Protein AF-A0A820B0N0-F1 (afdb_monomer_lite)

Secondary structure (DSSP, 8-state):
-HHHHTTSS--TT-TTS-----HHHHHHHHHHHH-SS----HHHHHHHHHHHHHHHHHHHHHHHH-GGGS-HHHHHHHT-HHHHHHHHHHHHHHHHHHHHHHHHTSTT--HHHHHHHHHHHHHHHHHHHHS-S-HHHHHHHHHHHHHHHHTT--HHHHHHHHT-TTTSGGGS-STTHHHHHHHHHHHHHHTT--HHHHHHHHHHHHHHHTT-TTTT----SS--HHHHHHH---TTTTTHHHHHHHHHHT--S-SHHHHHHHHHHGGG-

Radius of gyration: 23.69 Å; chains: 1; bounding box: 59×38×68 Å

Organism: NCBI:txid392033

Foldseek 3Di:
DVVVVVVVPDDPDDPQDDPFDFLLVLLVQLVCLLDVDDPDQLVVVLVVLVVCLVCLVVVLVVCVVDVVVDPPVVVCCSPDPVNNVVSVLCNQLSVLSNVLNVQLPDPQDALLNSLVSLVSSLVSLVVSCVDDPCNPSSVSSNVSSVVSSVVSPALLSLLLNQLPLVQAAPNRDPPCPVVNLVVQLVVCVSVPHDPLLSVLLNVVSVCLNVCHPPNVDDDDPPDDSLRSLVPHDDPVSRSSNSVSNNVSRPDRSHPCVVVVVVVVCVVVD

pLDDT: mean 75.36, std 18.89, range [22.59, 96.81]

Sequence (269 aa):
MQKMREMFISKPGNQHILELRCFAHAINLIAETLHTIVKTRWSSVAKCLTLFILLRAPLEVLVAIDKSRAPAKVINIINNRLFFHDIENLHKIMPPLAYAMTIIQSSSITLADCYLILSYLCLTTDKFVVNTETQTFNKFVGKVVDIRLKEFQNDLYLSAYYLHPKYRSAGMLTVGRSAVYRYLAEYSKKIGNNLATTKNVISALQRYEIKSGPYALHFTQDDTLTYWWSMINDNTHKNSLSNISLRIFSITPHSVMPERLFSILDWHH

InterPro domains:
  IPR012337 Ribonuclease H-like superfamily [SSF53098] (15-267)

Structure (mmCIF, N/CA/C/O backbone):
data_AF-A0A820B0N0-F1
#
_entry.id   AF-A0A820B0N0-F1
#
loop_
_atom_site.group_PDB
_atom_site.id
_atom_site.type_symbol
_atom_site.label_atom_id
_atom_site.label_alt_id
_atom_site.label_comp_id
_atom_site.label_asym_id
_atom_site.label_entity_id
_atom_site.label_seq_id
_atom_site.pdbx_PDB_ins_code
_atom_site.Cartn_x
_atom_site.Cartn_y
_atom_site.Cartn_z
_atom_site.occupancy
_atom_site.B_iso_or_equiv
_atom_site.auth_seq_id
_atom_site.auth_comp_id
_atom_site.auth_asym_id
_atom_site.auth_atom_id
_atom_site.pdbx_PDB_model_num
ATOM 1 N N . MET A 1 1 ? 29.120 -4.988 11.964 1.00 31.78 1 MET A N 1
ATOM 2 C CA . MET A 1 1 ? 28.432 -5.621 10.811 1.00 31.78 1 MET A CA 1
ATOM 3 C C . MET A 1 1 ? 27.916 -7.032 11.119 1.00 31.78 1 MET A C 1
ATOM 5 O O . MET A 1 1 ? 26.739 -7.275 10.898 1.00 31.78 1 MET A O 1
ATOM 9 N N . GLN A 1 2 ? 28.715 -7.941 11.693 1.00 22.59 2 GLN A N 1
ATOM 10 C CA . GLN A 1 2 ? 28.278 -9.318 12.012 1.00 22.59 2 GLN A CA 1
ATOM 11 C C . GLN A 1 2 ? 27.229 -9.399 13.147 1.00 22.59 2 GLN A C 1
ATOM 13 O O . GLN A 1 2 ? 26.228 -10.091 12.998 1.00 22.59 2 GLN A O 1
ATOM 18 N N . LYS A 1 3 ? 27.344 -8.550 14.181 1.00 27.19 3 LYS A N 1
ATOM 19 C CA . LYS A 1 3 ? 26.338 -8.405 15.258 1.00 27.19 3 LYS A CA 1
ATOM 20 C C . LYS A 1 3 ? 24.954 -7.900 14.808 1.00 27.19 3 LYS A C 1
ATOM 22 O O . LYS A 1 3 ? 23.977 -8.140 15.503 1.00 27.19 3 LYS A O 1
ATOM 27 N N . MET A 1 4 ? 24.846 -7.227 13.653 1.00 27.75 4 MET A N 1
ATOM 28 C CA . MET A 1 4 ? 23.537 -6.831 13.103 1.00 27.75 4 MET A CA 1
ATOM 29 C C . MET A 1 4 ? 22.863 -7.978 12.345 1.00 27.75 4 MET A C 1
ATOM 31 O O . MET A 1 4 ? 21.648 -8.104 12.426 1.00 27.75 4 MET A O 1
ATOM 35 N N . ARG A 1 5 ? 23.621 -8.861 11.674 1.00 27.52 5 ARG A N 1
ATOM 36 C CA . ARG A 1 5 ? 23.055 -10.070 11.042 1.00 27.52 5 ARG A CA 1
ATOM 37 C C . ARG A 1 5 ? 22.485 -11.050 12.067 1.00 27.52 5 ARG A C 1
ATOM 39 O O . ARG A 1 5 ? 21.485 -11.695 11.783 1.00 27.52 5 ARG A O 1
ATOM 46 N N . GLU A 1 6 ? 23.061 -11.108 13.263 1.00 28.94 6 GLU A N 1
ATOM 47 C CA . GLU A 1 6 ? 22.576 -11.972 14.348 1.00 28.94 6 GLU A CA 1
ATOM 48 C C . GLU A 1 6 ? 21.240 -11.513 14.960 1.00 28.94 6 GLU A C 1
ATOM 50 O O . GLU A 1 6 ? 20.550 -12.331 15.560 1.00 28.94 6 GLU A O 1
ATOM 55 N N . MET A 1 7 ? 20.814 -10.256 14.758 1.00 31.84 7 MET A N 1
ATOM 56 C CA . MET A 1 7 ? 19.460 -9.813 15.138 1.00 31.84 7 MET A CA 1
ATOM 57 C C . MET A 1 7 ? 18.379 -10.219 14.123 1.00 31.84 7 MET A C 1
ATOM 59 O O . MET A 1 7 ? 17.202 -10.224 14.470 1.00 31.84 7 MET A O 1
ATOM 63 N N . PHE A 1 8 ? 18.762 -10.560 12.886 1.00 31.77 8 PHE A N 1
ATOM 64 C CA . PHE A 1 8 ? 17.840 -10.951 11.808 1.00 31.77 8 PHE A CA 1
ATOM 65 C C . PHE A 1 8 ? 17.739 -12.470 11.606 1.00 31.77 8 PHE A C 1
ATOM 67 O O . PHE A 1 8 ? 16.967 -12.925 10.765 1.00 31.77 8 PHE A O 1
ATOM 74 N N . ILE A 1 9 ? 18.490 -13.264 12.375 1.00 29.06 9 ILE A N 1
ATOM 75 C CA . ILE A 1 9 ? 18.306 -14.714 12.442 1.00 29.06 9 ILE A CA 1
ATOM 76 C C . ILE A 1 9 ? 17.339 -14.988 13.591 1.00 29.06 9 ILE A C 1
ATOM 78 O O . ILE A 1 9 ? 17.654 -14.751 14.757 1.00 29.06 9 ILE A O 1
ATOM 82 N N . SER A 1 10 ? 16.145 -15.462 13.239 1.00 34.03 10 SER A N 1
ATOM 83 C CA . SER A 1 10 ? 15.068 -15.824 14.157 1.00 34.03 10 SER A CA 1
ATOM 84 C C . SER A 1 10 ? 15.576 -16.734 15.282 1.00 34.03 10 SER A C 1
ATOM 86 O O . SER A 1 10 ? 15.785 -17.933 15.081 1.00 34.03 10 SER A O 1
ATOM 88 N N . LYS A 1 11 ? 15.746 -16.188 16.491 1.00 27.19 11 LYS A N 1
ATOM 89 C CA . LYS A 1 11 ? 15.744 -17.014 17.700 1.00 27.19 11 LYS A CA 1
ATOM 90 C C . LYS A 1 11 ? 14.294 -17.420 17.983 1.00 27.19 11 LYS A C 1
ATOM 92 O O . LYS A 1 11 ? 13.447 -16.533 18.110 1.00 27.19 11 LYS A O 1
ATOM 97 N N . PRO A 1 12 ? 13.982 -18.719 18.117 1.00 33.88 12 PRO A N 1
ATOM 98 C CA . PRO A 1 12 ? 12.657 -19.149 18.529 1.00 33.88 12 PRO A CA 1
ATOM 99 C C . PRO A 1 12 ? 12.519 -18.822 20.020 1.00 33.88 12 PRO A C 1
ATOM 101 O O . PRO A 1 12 ? 13.126 -19.480 20.859 1.00 33.88 12 PRO A O 1
ATOM 104 N N . GLY A 1 13 ? 11.800 -17.750 20.365 1.00 29.81 13 GLY A N 1
ATOM 105 C CA . GLY A 1 13 ? 11.624 -17.405 21.780 1.00 29.81 13 GLY A CA 1
ATOM 106 C C . GLY A 1 13 ? 10.804 -16.165 22.131 1.00 29.81 13 GLY A C 1
ATOM 107 O O . GLY A 1 13 ? 10.261 -16.130 23.225 1.00 29.81 13 GLY A O 1
ATOM 108 N N . ASN A 1 14 ? 10.632 -15.177 21.246 1.00 29.03 14 ASN A N 1
ATOM 109 C CA . ASN A 1 14 ? 9.864 -13.967 21.583 1.00 29.03 14 ASN A CA 1
ATOM 110 C C . ASN A 1 14 ? 8.604 -13.825 20.719 1.00 29.03 14 ASN A C 1
ATOM 112 O O . ASN A 1 14 ? 8.598 -13.127 19.710 1.00 29.03 14 ASN A O 1
ATOM 116 N N . GLN A 1 15 ? 7.502 -14.435 21.166 1.00 32.16 15 GLN A N 1
ATOM 117 C CA . GLN A 1 15 ? 6.178 -14.399 20.515 1.00 32.16 15 GLN A CA 1
ATOM 118 C C . GLN A 1 15 ? 5.516 -12.998 20.472 1.00 32.16 15 GLN A C 1
ATOM 120 O O . GLN A 1 15 ? 4.416 -12.836 19.941 1.00 32.16 15 GLN A O 1
ATOM 125 N N . HIS A 1 16 ? 6.172 -11.958 20.999 1.00 35.53 16 HIS A N 1
ATOM 126 C CA . HIS A 1 16 ? 5.610 -10.607 21.100 1.00 35.53 16 HIS A CA 1
ATOM 127 C C . HIS A 1 16 ? 6.139 -9.602 20.068 1.00 35.53 16 HIS A C 1
ATOM 129 O O . HIS A 1 16 ? 5.524 -8.550 19.894 1.00 35.53 16 HIS A O 1
ATOM 135 N N . ILE A 1 17 ? 7.190 -9.921 19.310 1.00 38.75 17 ILE A N 1
ATOM 136 C CA . ILE A 1 17 ? 7.743 -9.007 18.299 1.00 38.75 17 ILE A CA 1
ATOM 137 C C . ILE A 1 17 ? 6.992 -9.226 16.979 1.00 38.75 17 ILE A C 1
ATOM 139 O O . ILE A 1 17 ? 6.865 -10.350 16.506 1.00 38.75 17 ILE A O 1
ATOM 143 N N . LEU A 1 18 ? 6.407 -8.168 16.409 1.00 47.72 18 LEU A N 1
ATOM 144 C CA . LEU A 1 18 ? 5.973 -8.211 15.011 1.00 47.72 18 LEU A CA 1
ATOM 145 C C . LEU A 1 18 ? 7.243 -8.264 14.159 1.00 47.72 18 LEU A C 1
ATOM 147 O O . LEU A 1 18 ? 8.039 -7.329 14.217 1.00 47.72 18 LEU A O 1
ATOM 151 N N . GLU A 1 19 ? 7.449 -9.339 13.400 1.00 53.78 19 GLU A N 1
ATOM 152 C CA . GLU A 1 19 ? 8.534 -9.398 12.416 1.00 53.78 19 GLU A CA 1
ATOM 153 C C . GLU A 1 19 ? 8.238 -8.412 11.279 1.00 53.78 19 GLU A C 1
ATOM 155 O O . GLU A 1 19 ? 7.609 -8.737 10.274 1.00 53.78 19 GLU A O 1
ATOM 160 N N . LEU A 1 20 ? 8.651 -7.160 11.465 1.00 56.12 20 LEU A N 1
ATOM 161 C CA . LEU A 1 20 ? 8.526 -6.115 10.460 1.00 56.12 20 LEU A CA 1
ATOM 162 C C . LEU A 1 20 ? 9.766 -6.147 9.569 1.00 56.12 20 LEU A C 1
ATOM 164 O O . LEU A 1 20 ? 10.842 -5.687 9.951 1.00 56.12 20 LEU A O 1
ATOM 168 N N . ARG A 1 21 ? 9.618 -6.696 8.362 1.00 63.56 21 ARG A N 1
ATOM 169 C CA . ARG A 1 21 ? 10.617 -6.529 7.301 1.00 63.56 21 ARG A CA 1
ATOM 170 C C . ARG A 1 21 ? 10.513 -5.109 6.736 1.00 63.56 21 ARG A C 1
ATOM 172 O O . ARG A 1 21 ? 9.414 -4.588 6.566 1.00 63.56 21 ARG A O 1
ATOM 179 N N . CYS A 1 22 ? 11.654 -4.487 6.437 1.00 69.69 22 CYS A N 1
ATOM 180 C CA . CYS A 1 22 ? 11.704 -3.148 5.844 1.00 69.69 22 CYS A CA 1
ATOM 181 C C . CYS A 1 22 ? 11.180 -3.187 4.399 1.00 69.69 22 CYS A C 1
ATOM 183 O O . CYS A 1 22 ? 11.720 -3.908 3.558 1.00 69.69 22 CYS A O 1
ATOM 185 N N . PHE A 1 23 ? 10.154 -2.391 4.093 1.00 66.94 23 PHE A N 1
ATOM 186 C CA . PHE A 1 23 ? 9.542 -2.365 2.762 1.00 66.94 23 PHE A CA 1
ATOM 187 C C . PHE A 1 23 ? 10.512 -1.850 1.686 1.00 66.94 23 PHE A C 1
ATOM 189 O O . PHE A 1 23 ? 10.599 -2.409 0.594 1.00 66.94 23 PHE A O 1
ATOM 196 N N . ALA A 1 24 ? 11.330 -0.848 2.030 1.00 66.38 24 ALA A N 1
ATOM 197 C CA . ALA A 1 24 ? 12.391 -0.347 1.155 1.00 66.38 24 ALA A CA 1
ATOM 198 C C . ALA A 1 24 ? 13.426 -1.434 0.824 1.00 66.38 24 ALA A C 1
ATOM 200 O O . ALA A 1 24 ? 13.878 -1.540 -0.315 1.00 66.38 24 ALA A O 1
ATOM 201 N N . HIS A 1 25 ? 13.772 -2.272 1.806 1.00 69.62 25 HIS A N 1
ATOM 202 C CA . HIS A 1 25 ? 14.690 -3.388 1.599 1.00 69.62 25 HIS A CA 1
ATOM 203 C C . HIS A 1 25 ? 14.110 -4.425 0.633 1.00 69.62 25 HIS A C 1
ATOM 205 O O . HIS A 1 25 ? 14.830 -4.927 -0.220 1.00 69.62 25 HIS A O 1
ATOM 211 N N . ALA A 1 26 ? 12.813 -4.710 0.703 1.00 65.06 26 ALA A N 1
ATOM 212 C CA . ALA A 1 26 ? 12.190 -5.670 -0.200 1.00 65.06 26 ALA A CA 1
ATOM 213 C C . ALA A 1 26 ? 12.117 -5.200 -1.641 1.00 65.06 26 ALA A C 1
ATOM 215 O O . ALA A 1 26 ? 12.413 -5.983 -2.541 1.00 65.06 26 ALA A O 1
ATOM 216 N N . ILE A 1 27 ? 11.798 -3.923 -1.869 1.00 66.38 27 ILE A N 1
ATOM 217 C CA . ILE A 1 27 ? 11.897 -3.380 -3.221 1.00 66.38 27 ILE A CA 1
ATOM 218 C C . ILE A 1 27 ? 13.355 -3.414 -3.676 1.00 66.38 27 ILE A C 1
ATOM 220 O O . ILE A 1 27 ? 13.619 -3.879 -4.774 1.00 66.38 27 ILE A O 1
ATOM 224 N N . ASN A 1 28 ? 14.326 -3.068 -2.828 1.00 67.19 28 ASN A N 1
ATOM 225 C CA . ASN A 1 28 ? 15.741 -3.226 -3.180 1.00 67.19 28 ASN A CA 1
ATOM 226 C C . ASN A 1 28 ? 16.129 -4.679 -3.506 1.00 67.19 28 ASN A C 1
ATOM 228 O O . ASN A 1 28 ? 16.879 -4.891 -4.447 1.00 67.19 28 ASN A O 1
ATOM 232 N N . LEU A 1 29 ? 15.585 -5.684 -2.817 1.00 67.06 29 LEU A N 1
ATOM 233 C CA . LEU A 1 29 ? 15.819 -7.095 -3.145 1.00 67.06 29 LEU A CA 1
ATOM 234 C C . LEU A 1 29 ? 15.196 -7.494 -4.486 1.00 67.06 29 LEU A C 1
ATOM 236 O O . LEU A 1 29 ? 15.810 -8.261 -5.228 1.00 67.06 29 LEU A O 1
ATOM 240 N N . ILE A 1 30 ? 14.005 -6.981 -4.819 1.00 66.25 30 ILE A N 1
ATOM 241 C CA . ILE A 1 30 ? 13.445 -7.110 -6.175 1.00 66.25 30 ILE A CA 1
ATOM 242 C C . ILE A 1 30 ? 14.445 -6.505 -7.175 1.00 66.25 30 ILE A C 1
ATOM 244 O O . ILE A 1 30 ? 14.737 -7.136 -8.183 1.00 66.25 30 ILE A O 1
ATOM 248 N N . ALA A 1 31 ? 15.051 -5.356 -6.856 1.00 62.19 31 ALA A N 1
ATOM 249 C CA . ALA A 1 31 ? 16.073 -4.698 -7.683 1.00 62.19 31 ALA A CA 1
ATOM 250 C C . ALA A 1 31 ? 17.299 -5.562 -7.903 1.00 62.19 31 ALA A C 1
ATOM 252 O O . ALA A 1 31 ? 17.678 -5.797 -9.038 1.00 62.19 31 ALA A O 1
ATOM 253 N N . GLU A 1 32 ? 17.923 -6.009 -6.816 1.00 62.00 32 GLU A N 1
ATOM 254 C CA . GLU A 1 32 ? 19.170 -6.769 -6.845 1.00 62.00 32 GLU A CA 1
ATOM 255 C C . GLU A 1 32 ? 18.973 -8.093 -7.583 1.00 62.00 32 GLU A C 1
ATOM 257 O O . GLU A 1 32 ? 19.861 -8.560 -8.290 1.00 62.00 32 GLU A O 1
ATOM 262 N N . THR A 1 33 ? 17.778 -8.677 -7.474 1.00 61.78 33 THR A N 1
ATOM 263 C CA . THR A 1 33 ? 17.427 -9.898 -8.207 1.00 61.78 33 THR A CA 1
ATOM 264 C C . THR A 1 33 ? 17.175 -9.620 -9.695 1.00 61.78 33 THR A C 1
ATOM 266 O O . THR A 1 33 ? 17.456 -10.477 -10.530 1.00 61.78 33 THR A O 1
ATOM 269 N N . LEU A 1 34 ? 16.672 -8.431 -10.047 1.00 59.88 34 LEU A N 1
ATOM 270 C CA . LEU A 1 34 ? 16.471 -7.992 -11.434 1.00 59.88 34 LEU A CA 1
ATOM 271 C C . LEU A 1 34 ? 17.734 -7.380 -12.070 1.00 59.88 34 LEU A C 1
ATOM 273 O O . LEU A 1 34 ? 17.809 -7.285 -13.293 1.00 59.88 34 LEU A O 1
ATOM 277 N N . HIS A 1 35 ? 18.721 -6.974 -11.269 1.00 54.28 35 HIS A N 1
ATOM 278 C CA . HIS A 1 35 ? 19.898 -6.228 -11.699 1.00 54.28 35 HIS A CA 1
ATOM 279 C C . HIS A 1 35 ? 21.140 -6.704 -10.927 1.00 54.28 35 HIS A C 1
ATOM 281 O O . HIS A 1 35 ? 21.361 -6.340 -9.775 1.00 54.28 35 HIS A O 1
ATOM 287 N N . THR A 1 36 ? 22.011 -7.481 -11.574 1.00 45.72 36 THR A N 1
ATOM 288 C CA . THR A 1 36 ? 23.264 -7.981 -10.976 1.00 45.72 36 THR A CA 1
ATOM 289 C C . THR A 1 36 ? 24.399 -6.953 -10.912 1.00 45.72 36 THR A C 1
ATOM 291 O O . THR A 1 36 ? 25.508 -7.302 -10.516 1.00 45.72 36 THR A O 1
ATOM 294 N N . ILE A 1 37 ? 24.189 -5.683 -11.276 1.00 35.06 37 ILE A N 1
ATOM 295 C CA . ILE A 1 37 ? 25.269 -4.683 -11.294 1.00 35.06 37 ILE A CA 1
ATOM 296 C C . ILE A 1 37 ? 24.746 -3.315 -10.824 1.00 35.06 37 ILE A C 1
ATOM 298 O O . ILE A 1 37 ? 23.796 -2.785 -11.382 1.00 35.06 37 ILE A O 1
ATOM 302 N N . VAL A 1 38 ? 25.440 -2.721 -9.851 1.00 37.75 38 VAL A N 1
ATOM 303 C CA . VAL A 1 38 ? 25.340 -1.345 -9.320 1.00 37.75 38 VAL A CA 1
ATOM 304 C C . VAL A 1 38 ? 24.388 -1.107 -8.128 1.00 37.75 38 VAL A C 1
ATOM 306 O O . VAL A 1 38 ? 23.171 -1.201 -8.218 1.00 37.75 38 VAL A O 1
ATOM 309 N N . LYS A 1 39 ? 24.987 -0.642 -7.017 1.00 41.84 39 LYS A N 1
ATOM 310 C CA . LYS A 1 39 ? 24.360 -0.013 -5.832 1.00 41.84 39 LYS A CA 1
ATOM 311 C C . LYS A 1 39 ? 23.655 1.333 -6.145 1.00 41.84 39 LYS A C 1
ATOM 313 O O . LYS A 1 39 ? 23.670 2.244 -5.318 1.00 41.84 39 LYS A O 1
ATOM 318 N N . THR A 1 40 ? 23.122 1.550 -7.347 1.00 49.56 40 THR A N 1
ATOM 319 C CA . THR A 1 40 ? 22.509 2.833 -7.736 1.00 49.56 40 THR A CA 1
ATOM 320 C C . THR A 1 40 ? 21.002 2.830 -7.526 1.00 49.56 40 THR A C 1
ATOM 322 O O . THR A 1 40 ? 20.317 1.822 -7.666 1.00 49.56 40 THR A O 1
ATOM 325 N N . ARG A 1 41 ? 20.465 4.008 -7.188 1.00 58.44 41 ARG A N 1
ATOM 326 C CA . ARG A 1 41 ? 19.025 4.229 -7.018 1.00 58.44 41 ARG A CA 1
ATOM 327 C C . ARG A 1 41 ? 18.296 3.925 -8.336 1.00 58.44 41 ARG A C 1
ATOM 329 O O . ARG A 1 41 ? 18.737 4.355 -9.398 1.00 58.44 41 ARG A O 1
ATOM 336 N N . TRP A 1 42 ? 17.152 3.250 -8.252 1.00 62.12 42 TRP A N 1
ATOM 337 C CA . TRP A 1 42 ? 16.298 2.839 -9.377 1.00 62.12 42 TRP A CA 1
ATOM 338 C C . TRP A 1 42 ? 15.990 3.936 -10.400 1.00 62.12 42 TRP A C 1
ATOM 340 O O . TRP A 1 42 ? 15.903 3.663 -11.594 1.00 62.12 42 TRP A O 1
ATOM 350 N N . SER A 1 43 ? 15.867 5.188 -9.951 1.00 63.41 43 SER A N 1
ATOM 351 C CA . SER A 1 43 ? 15.654 6.338 -10.833 1.00 63.41 43 SER A CA 1
ATOM 352 C C . SER A 1 43 ? 16.813 6.554 -11.810 1.00 63.41 43 SER A C 1
ATOM 354 O O . SER A 1 43 ? 16.581 6.982 -12.936 1.00 63.41 43 SER A O 1
ATOM 356 N N . SER A 1 44 ? 18.045 6.221 -11.425 1.00 67.19 44 SER A N 1
ATOM 357 C CA . SER A 1 44 ? 19.211 6.270 -12.309 1.00 67.19 44 SER A CA 1
ATOM 358 C C . SER A 1 44 ? 19.206 5.129 -13.322 1.00 67.19 44 SER A C 1
ATOM 360 O O . SER A 1 44 ? 19.535 5.368 -14.477 1.00 67.19 44 SER A O 1
ATOM 362 N N . VAL A 1 45 ? 18.798 3.917 -12.927 1.00 69.19 45 VAL A N 1
ATOM 363 C CA . VAL A 1 45 ? 18.680 2.773 -13.852 1.00 69.19 45 VAL A CA 1
ATOM 364 C C . VAL A 1 45 ? 17.574 3.030 -14.874 1.00 69.19 45 VAL A C 1
ATOM 366 O O . VAL A 1 45 ? 17.810 2.885 -16.067 1.00 69.19 45 VAL A O 1
ATOM 369 N N . ALA A 1 46 ? 16.404 3.504 -14.434 1.00 72.62 46 ALA A N 1
ATOM 370 C CA . ALA A 1 46 ? 15.317 3.890 -15.332 1.00 72.62 46 ALA A CA 1
ATOM 371 C C . ALA A 1 46 ? 15.778 4.954 -16.344 1.00 72.62 46 ALA A C 1
ATOM 373 O O . ALA A 1 46 ? 15.617 4.763 -17.545 1.00 72.62 46 ALA A O 1
ATOM 374 N N . LYS A 1 47 ? 16.450 6.018 -15.874 1.00 74.12 47 LYS A N 1
ATOM 375 C CA . LYS A 1 47 ? 17.046 7.046 -16.747 1.00 74.12 47 LYS A CA 1
ATOM 376 C C . LYS A 1 47 ? 18.090 6.470 -17.705 1.00 74.12 47 LYS A C 1
ATOM 378 O O . LYS A 1 47 ? 18.130 6.862 -18.864 1.00 74.12 47 LYS A O 1
ATOM 383 N N . CYS A 1 48 ? 18.928 5.548 -17.238 1.00 77.25 48 CYS A N 1
ATOM 384 C CA . CYS A 1 48 ? 19.954 4.904 -18.052 1.00 77.25 48 CYS A CA 1
ATOM 385 C C . CYS A 1 48 ? 19.335 4.070 -19.182 1.00 77.25 48 CYS A C 1
ATOM 387 O O . CYS A 1 48 ? 19.750 4.203 -20.329 1.00 77.25 48 CYS A O 1
ATOM 389 N N . LEU A 1 49 ? 18.290 3.290 -18.893 1.00 80.50 49 LEU A N 1
ATOM 390 C CA . LEU A 1 49 ? 17.544 2.536 -19.905 1.00 80.50 49 LEU A CA 1
ATOM 391 C C . LEU A 1 49 ? 16.888 3.462 -20.934 1.00 80.50 49 LEU A C 1
ATOM 393 O O . LEU A 1 49 ? 16.979 3.200 -22.131 1.00 80.50 49 LEU A O 1
ATOM 397 N N . THR A 1 50 ? 16.293 4.575 -20.491 1.00 82.69 50 THR A N 1
ATOM 398 C CA . THR A 1 50 ? 15.758 5.597 -21.404 1.00 82.69 50 THR A CA 1
ATOM 399 C C . THR A 1 50 ? 16.851 6.138 -22.327 1.00 82.69 50 THR A C 1
ATOM 401 O O . THR A 1 50 ? 16.638 6.236 -23.533 1.00 82.69 50 THR A O 1
ATOM 404 N N . LEU A 1 51 ? 18.041 6.439 -21.795 1.00 82.62 51 LEU A N 1
ATOM 405 C CA . LEU A 1 51 ? 19.177 6.893 -22.602 1.00 82.62 51 LEU A CA 1
ATOM 406 C C . LEU A 1 51 ? 19.628 5.835 -23.614 1.00 82.62 51 LEU A C 1
ATOM 408 O O . LEU A 1 51 ? 19.872 6.187 -24.761 1.00 82.62 51 LEU A O 1
ATOM 412 N N . PHE A 1 52 ? 19.703 4.556 -23.238 1.00 82.44 52 PHE A N 1
ATOM 413 C CA . PHE A 1 52 ? 20.059 3.483 -24.175 1.00 82.44 52 PHE A CA 1
ATOM 414 C C . PHE A 1 52 ? 19.075 3.371 -25.343 1.00 82.44 52 PHE A C 1
ATOM 416 O O . PHE A 1 52 ? 19.505 3.188 -26.480 1.00 82.44 52 PHE A O 1
ATOM 423 N N . ILE A 1 53 ? 17.775 3.526 -25.083 1.00 84.44 53 ILE A N 1
ATOM 424 C CA . ILE A 1 53 ? 16.749 3.523 -26.133 1.00 84.44 53 ILE A CA 1
ATOM 425 C C . ILE A 1 53 ? 16.912 4.738 -27.052 1.00 84.44 53 ILE A C 1
ATOM 427 O O . ILE A 1 53 ? 16.925 4.584 -28.271 1.00 84.44 53 ILE A O 1
ATOM 431 N N . LEU A 1 54 ? 17.092 5.936 -26.485 1.00 86.62 54 LEU A N 1
ATOM 432 C CA . LEU A 1 54 ? 17.266 7.173 -27.256 1.00 86.62 54 LEU A CA 1
ATOM 433 C C . LEU A 1 54 ? 18.554 7.173 -28.093 1.00 86.62 54 LEU A C 1
ATOM 435 O O . LEU A 1 54 ? 18.569 7.682 -29.212 1.00 86.62 54 LEU A O 1
ATOM 439 N N . LEU A 1 55 ? 19.636 6.604 -27.559 1.00 86.88 55 LEU A N 1
ATOM 440 C CA . LEU A 1 55 ? 20.952 6.590 -28.198 1.00 86.88 55 LEU A CA 1
ATOM 441 C C . LEU A 1 55 ? 21.145 5.435 -29.182 1.00 86.88 55 LEU A C 1
ATOM 443 O O . LEU A 1 55 ? 22.144 5.437 -29.895 1.00 86.88 55 LEU A O 1
ATOM 447 N N . ARG A 1 56 ? 20.212 4.481 -29.274 1.00 86.44 56 ARG A N 1
ATOM 448 C CA . ARG A 1 56 ? 20.334 3.308 -30.151 1.00 86.44 56 ARG A CA 1
ATOM 449 C C . ARG A 1 56 ? 20.641 3.684 -31.603 1.00 86.44 56 ARG A C 1
ATOM 451 O O . ARG A 1 56 ? 21.687 3.306 -32.118 1.00 86.44 56 ARG A O 1
ATOM 458 N N . ALA A 1 57 ? 19.764 4.460 -32.240 1.00 86.69 57 ALA A N 1
ATOM 459 C CA . ALA A 1 57 ? 19.938 4.846 -33.641 1.00 86.69 57 ALA A CA 1
ATOM 460 C C . ALA A 1 57 ? 21.217 5.687 -33.875 1.00 86.69 57 ALA A C 1
ATOM 462 O O . ALA A 1 57 ? 21.976 5.363 -34.790 1.00 86.69 57 ALA A O 1
ATOM 463 N N . PRO A 1 58 ? 21.539 6.698 -33.039 1.00 87.62 58 PRO A N 1
ATOM 464 C CA . PRO A 1 58 ? 22.826 7.392 -33.120 1.00 87.62 58 PRO A CA 1
ATOM 465 C C . PRO A 1 58 ? 24.054 6.473 -33.008 1.00 87.62 58 PRO A C 1
ATOM 467 O O . PRO A 1 58 ? 25.025 6.655 -33.742 1.00 87.62 58 PRO A O 1
ATOM 470 N N . LEU A 1 59 ? 24.027 5.483 -32.109 1.00 86.06 59 LEU A N 1
ATOM 471 C CA . LEU A 1 59 ? 25.125 4.532 -31.913 1.00 86.06 59 LEU A CA 1
ATOM 472 C C . LEU A 1 59 ? 25.287 3.586 -33.108 1.00 86.06 59 LEU A C 1
ATOM 474 O O . LEU A 1 59 ? 26.415 3.346 -33.537 1.00 86.06 59 LEU A O 1
ATOM 478 N N . GLU A 1 60 ? 24.181 3.088 -33.667 1.00 87.00 60 GLU A N 1
ATOM 479 C CA . GLU A 1 60 ? 24.183 2.256 -34.878 1.00 87.00 60 GLU A CA 1
ATOM 480 C C . GLU A 1 60 ? 24.806 3.016 -36.065 1.00 87.00 60 GLU A C 1
ATOM 482 O O . GLU A 1 60 ? 25.682 2.484 -36.750 1.00 87.00 60 GLU A O 1
ATOM 487 N N . VAL A 1 61 ? 24.443 4.292 -36.254 1.00 88.69 61 VAL A N 1
ATOM 488 C CA . VAL A 1 61 ? 25.022 5.161 -37.296 1.00 88.69 61 VAL A CA 1
ATOM 489 C C . VAL A 1 61 ? 26.517 5.398 -37.068 1.00 88.69 61 VAL A C 1
ATOM 491 O O . VAL A 1 61 ? 27.311 5.257 -37.997 1.00 88.69 61 VAL A O 1
ATOM 494 N N . LEU A 1 62 ? 26.930 5.722 -35.840 1.00 85.06 62 LEU A N 1
ATOM 495 C CA . LEU A 1 62 ? 28.339 5.973 -35.514 1.00 85.06 62 LEU A CA 1
ATOM 496 C C . LEU A 1 62 ? 29.228 4.752 -35.779 1.00 85.06 62 LEU A C 1
ATOM 498 O O . LEU A 1 62 ? 30.309 4.894 -36.349 1.00 85.06 62 LEU A O 1
ATOM 502 N N . VAL A 1 63 ? 28.765 3.559 -35.402 1.00 85.31 63 VAL A N 1
ATOM 503 C CA . VAL A 1 63 ? 29.481 2.296 -35.639 1.00 85.31 63 VAL A CA 1
ATOM 504 C C . VAL A 1 63 ? 29.517 1.933 -37.124 1.00 85.31 63 VAL A C 1
ATOM 506 O O . VAL A 1 63 ? 30.502 1.354 -37.583 1.00 85.31 63 VAL A O 1
ATOM 509 N N . ALA A 1 64 ? 28.466 2.261 -37.880 1.00 84.81 64 ALA A N 1
ATOM 510 C CA . ALA A 1 64 ? 28.433 2.043 -39.322 1.00 84.81 64 ALA A CA 1
ATOM 511 C C . ALA A 1 64 ? 29.438 2.936 -40.068 1.00 84.81 64 ALA A C 1
ATOM 513 O O . ALA A 1 64 ? 30.062 2.472 -41.021 1.00 84.81 64 ALA A O 1
ATOM 514 N N . ILE A 1 65 ? 29.616 4.184 -39.618 1.00 86.88 65 ILE A N 1
ATOM 515 C CA . ILE A 1 65 ? 30.558 5.146 -40.208 1.00 86.88 65 ILE A CA 1
ATOM 516 C C . ILE A 1 65 ? 32.007 4.780 -39.875 1.00 86.88 65 ILE A C 1
ATOM 518 O O . ILE A 1 65 ? 32.863 4.819 -40.755 1.00 86.88 65 ILE A O 1
ATOM 522 N N . ASP A 1 66 ? 32.300 4.442 -38.616 1.00 83.56 66 ASP A N 1
ATOM 523 C CA . ASP A 1 66 ? 33.675 4.214 -38.175 1.00 83.56 66 ASP A CA 1
ATOM 524 C C . ASP A 1 66 ? 33.758 3.208 -37.019 1.00 83.56 66 ASP A C 1
ATOM 526 O O . ASP A 1 66 ? 33.624 3.536 -35.835 1.00 83.56 66 ASP A O 1
ATOM 530 N N . LYS A 1 67 ? 34.056 1.955 -37.377 1.00 76.81 67 LYS A N 1
ATOM 531 C CA . LYS A 1 67 ? 34.244 0.854 -36.423 1.00 76.81 67 LYS A CA 1
ATOM 532 C C . LYS A 1 67 ? 35.493 1.009 -35.547 1.00 76.81 67 LYS A C 1
ATOM 534 O O . LYS A 1 67 ? 35.613 0.280 -34.570 1.00 76.81 67 LYS A O 1
ATOM 539 N N . SER A 1 68 ? 36.422 1.920 -35.850 1.00 81.06 68 SER A N 1
ATOM 540 C CA . SER A 1 68 ? 37.625 2.121 -35.025 1.00 81.06 68 SER A CA 1
ATOM 541 C C . SER A 1 68 ? 37.351 2.915 -33.740 1.00 81.06 68 SER A C 1
ATOM 543 O O . SER A 1 68 ? 38.136 2.855 -32.795 1.00 81.06 68 SER A O 1
ATOM 545 N N . ARG A 1 69 ? 36.202 3.605 -33.659 1.00 77.00 69 ARG A N 1
ATOM 546 C CA . ARG A 1 69 ? 35.823 4.469 -32.524 1.00 77.00 69 ARG A CA 1
ATOM 547 C C . ARG A 1 69 ? 35.426 3.726 -31.257 1.00 77.00 69 ARG A C 1
ATOM 549 O O . ARG A 1 69 ? 35.326 4.350 -30.202 1.00 77.00 69 ARG A O 1
ATOM 556 N N . ALA A 1 70 ? 35.164 2.425 -31.341 1.00 79.50 70 ALA A N 1
ATOM 557 C CA . ALA A 1 70 ? 34.717 1.636 -30.204 1.00 79.50 70 ALA A CA 1
ATOM 558 C C . ALA A 1 70 ? 35.373 0.247 -30.184 1.00 79.50 70 ALA A C 1
ATOM 560 O O . ALA A 1 70 ? 35.611 -0.345 -31.237 1.00 79.50 70 ALA A O 1
ATOM 561 N N . PRO A 1 71 ? 35.622 -0.330 -28.995 1.00 87.25 71 PRO A N 1
ATOM 562 C CA . PRO A 1 71 ? 36.092 -1.705 -28.888 1.00 87.25 71 PRO A CA 1
ATOM 563 C C . PRO A 1 71 ? 35.117 -2.694 -29.541 1.00 87.25 71 PRO A C 1
ATOM 565 O O . PRO A 1 71 ? 33.900 -2.545 -29.416 1.00 87.25 71 PRO A O 1
ATOM 568 N N . ALA A 1 72 ? 35.635 -3.776 -30.129 1.00 84.56 72 ALA A N 1
ATOM 569 C CA . ALA A 1 72 ? 34.826 -4.807 -30.795 1.00 84.56 72 ALA A CA 1
ATOM 570 C C . ALA A 1 72 ? 33.691 -5.369 -29.913 1.00 84.56 72 ALA A C 1
ATOM 572 O O . ALA A 1 72 ? 32.596 -5.646 -30.396 1.00 84.56 72 ALA A O 1
ATOM 573 N N . LYS A 1 73 ? 33.917 -5.475 -28.596 1.00 86.19 73 LYS A N 1
ATOM 574 C CA . LYS A 1 73 ? 32.885 -5.883 -27.628 1.00 86.19 73 LYS A CA 1
ATOM 575 C C . LYS A 1 73 ? 31.693 -4.919 -27.591 1.00 86.19 73 LYS A C 1
ATOM 577 O O . LYS A 1 73 ? 30.557 -5.371 -27.536 1.00 86.19 73 LYS A O 1
ATOM 582 N N . VAL A 1 74 ? 31.943 -3.611 -27.640 1.00 83.06 74 VAL A N 1
ATOM 583 C CA . VAL A 1 74 ? 30.900 -2.571 -27.622 1.00 83.06 74 VAL A CA 1
ATOM 584 C C . VAL A 1 74 ? 30.127 -2.575 -28.937 1.00 83.06 74 VAL A C 1
ATOM 586 O O . VAL A 1 74 ? 28.903 -2.529 -28.928 1.00 83.06 74 VAL A O 1
ATOM 589 N N . ILE A 1 75 ? 30.829 -2.731 -30.059 1.00 83.44 75 ILE A N 1
ATOM 590 C CA . ILE A 1 75 ? 30.221 -2.874 -31.390 1.00 83.44 75 ILE A CA 1
ATOM 591 C C . ILE A 1 75 ? 29.297 -4.094 -31.445 1.00 83.44 75 ILE A C 1
ATOM 593 O O . ILE A 1 75 ? 28.184 -4.003 -31.960 1.00 83.44 75 ILE A O 1
ATOM 597 N N . ASN A 1 76 ? 29.720 -5.223 -30.872 1.00 86.25 76 ASN A N 1
ATOM 598 C CA . ASN A 1 76 ? 28.882 -6.418 -30.791 1.00 86.25 76 ASN A CA 1
ATOM 599 C C . ASN A 1 76 ? 27.616 -6.186 -29.957 1.00 86.25 76 ASN A C 1
ATOM 601 O O . ASN A 1 76 ? 26.568 -6.702 -30.324 1.00 86.25 76 ASN A O 1
ATOM 605 N N . ILE A 1 77 ? 27.688 -5.403 -28.875 1.00 84.50 77 ILE A N 1
ATOM 606 C CA . ILE A 1 77 ? 26.510 -5.037 -28.072 1.00 84.50 77 ILE A CA 1
ATOM 607 C C . ILE A 1 77 ? 25.571 -4.126 -28.872 1.00 84.50 77 ILE A C 1
ATOM 609 O O . ILE A 1 77 ? 24.376 -4.396 -28.922 1.00 84.50 77 ILE A O 1
ATOM 613 N N . ILE A 1 78 ? 26.104 -3.096 -29.541 1.00 84.62 78 ILE A N 1
ATOM 614 C CA . ILE A 1 78 ? 25.316 -2.151 -30.355 1.00 84.62 78 ILE A CA 1
ATOM 615 C C . ILE A 1 78 ? 24.569 -2.877 -31.486 1.00 84.62 78 ILE A C 1
ATOM 617 O O . ILE A 1 78 ? 23.419 -2.571 -31.774 1.00 84.62 78 ILE A O 1
ATOM 621 N N . ASN A 1 79 ? 25.188 -3.887 -32.095 1.00 84.38 79 ASN A N 1
ATOM 622 C CA . ASN A 1 79 ? 24.561 -4.663 -33.166 1.00 84.38 79 ASN A CA 1
ATOM 623 C C . ASN A 1 79 ? 23.656 -5.802 -32.661 1.00 84.38 79 ASN A C 1
ATOM 625 O O . ASN A 1 79 ? 22.993 -6.469 -33.460 1.00 84.38 79 ASN A O 1
ATOM 629 N N . ASN A 1 80 ? 23.618 -6.064 -31.352 1.00 84.31 80 ASN A N 1
ATOM 630 C CA . ASN A 1 80 ? 22.837 -7.159 -30.795 1.00 84.31 80 ASN A CA 1
ATOM 631 C C . ASN A 1 80 ? 21.367 -6.748 -30.628 1.00 84.31 80 ASN A C 1
ATOM 633 O O . ASN A 1 80 ? 20.980 -6.091 -29.663 1.00 84.31 80 ASN A O 1
ATOM 637 N N . ARG A 1 81 ? 20.515 -7.205 -31.550 1.00 82.25 81 ARG A N 1
ATOM 638 C CA . ARG A 1 81 ? 19.068 -6.944 -31.503 1.00 82.25 81 ARG A CA 1
ATOM 639 C C . ARG A 1 81 ? 18.391 -7.490 -30.245 1.00 82.25 81 ARG A C 1
ATOM 641 O O . ARG A 1 81 ? 17.483 -6.840 -29.737 1.00 82.25 81 ARG A O 1
ATOM 648 N N . LEU A 1 82 ? 18.827 -8.648 -29.742 1.00 78.94 82 LEU A N 1
ATOM 649 C CA . LEU A 1 82 ? 18.266 -9.246 -28.525 1.00 78.94 82 LEU A CA 1
ATOM 650 C C . LEU A 1 82 ? 18.589 -8.390 -27.299 1.00 78.94 82 LEU A C 1
ATOM 652 O O . LEU A 1 82 ? 17.713 -8.158 -26.477 1.00 78.94 82 LEU A O 1
ATOM 656 N N . PHE A 1 83 ? 19.800 -7.827 -27.234 1.00 80.31 83 PHE A N 1
ATOM 657 C CA . PHE A 1 83 ? 20.178 -6.903 -26.165 1.00 80.31 83 PHE A CA 1
ATOM 658 C C . PHE A 1 83 ? 19.235 -5.693 -26.100 1.00 80.31 83 PHE A C 1
ATOM 660 O O . PHE A 1 83 ? 18.699 -5.392 -25.038 1.00 80.31 83 PHE A O 1
ATOM 667 N N . PHE A 1 84 ? 18.971 -5.019 -27.226 1.00 80.75 84 PHE A N 1
ATOM 668 C CA . PHE A 1 84 ? 18.051 -3.873 -27.222 1.00 80.75 84 PHE A CA 1
ATOM 669 C C . PHE A 1 84 ? 16.598 -4.269 -26.963 1.00 80.75 84 PHE A C 1
ATOM 671 O O . PHE A 1 84 ? 15.881 -3.518 -26.307 1.00 80.75 84 PHE A O 1
ATOM 678 N N . HIS A 1 85 ? 16.176 -5.451 -27.411 1.00 79.19 85 HIS A N 1
ATOM 679 C CA . HIS A 1 85 ? 14.860 -5.985 -27.075 1.00 79.19 85 HIS A CA 1
ATOM 680 C C . HIS A 1 85 ? 14.697 -6.193 -25.557 1.00 79.19 85 HIS A C 1
ATOM 682 O O . HIS A 1 85 ? 13.677 -5.813 -24.980 1.00 79.19 85 HIS A O 1
ATOM 688 N N . ASP A 1 86 ? 15.723 -6.717 -24.882 1.00 75.50 86 ASP A N 1
ATOM 689 C CA . ASP A 1 86 ? 15.730 -6.871 -23.425 1.00 75.50 86 ASP A CA 1
ATOM 690 C C . ASP A 1 86 ? 15.730 -5.512 -22.704 1.00 75.50 86 ASP A C 1
ATOM 692 O O . ASP A 1 86 ? 14.996 -5.326 -21.732 1.00 75.50 86 ASP A O 1
ATOM 696 N N . ILE A 1 87 ? 16.483 -4.527 -23.210 1.00 77.06 87 ILE A N 1
ATOM 697 C CA . ILE A 1 87 ? 16.487 -3.146 -22.694 1.00 77.06 87 ILE A CA 1
ATOM 698 C C . ILE A 1 87 ? 15.104 -2.493 -22.826 1.00 77.06 87 ILE A C 1
ATOM 700 O O . ILE A 1 87 ? 14.639 -1.849 -21.885 1.00 77.06 87 ILE A O 1
ATOM 704 N N . GLU A 1 88 ? 14.419 -2.673 -23.956 1.00 79.38 88 GLU A N 1
ATOM 705 C CA . GLU A 1 88 ? 13.055 -2.177 -24.169 1.00 79.38 88 GLU A CA 1
ATOM 706 C C . GLU A 1 88 ? 12.053 -2.833 -23.208 1.00 79.38 88 GLU A C 1
ATOM 708 O O . GLU A 1 88 ? 11.177 -2.153 -22.665 1.00 79.38 88 GLU A O 1
ATOM 713 N N . ASN A 1 89 ? 12.193 -4.135 -22.947 1.00 76.25 89 ASN A N 1
ATOM 714 C CA . ASN A 1 89 ? 11.363 -4.853 -21.977 1.00 76.25 89 ASN A CA 1
ATOM 715 C C . ASN A 1 89 ? 11.623 -4.373 -20.541 1.00 76.25 89 ASN A C 1
ATOM 717 O O . ASN A 1 89 ? 10.675 -4.094 -19.805 1.00 76.25 89 ASN A O 1
ATOM 721 N N . LEU A 1 90 ? 12.888 -4.176 -20.159 1.00 75.38 90 LEU A N 1
ATOM 722 C CA . LEU A 1 90 ? 13.263 -3.586 -18.871 1.00 75.38 90 LEU A CA 1
ATOM 723 C C . LEU A 1 90 ? 12.713 -2.164 -18.714 1.00 75.38 90 LEU A C 1
ATOM 725 O O . LEU A 1 90 ? 12.128 -1.835 -17.682 1.00 75.38 90 LEU A O 1
ATOM 729 N N . HIS A 1 91 ? 12.826 -1.326 -19.744 1.00 78.56 91 HIS A N 1
ATOM 730 C CA . HIS A 1 91 ? 12.327 0.050 -19.717 1.00 78.56 91 HIS A CA 1
ATOM 731 C C . HIS A 1 91 ? 10.811 0.140 -19.483 1.00 78.56 91 HIS A C 1
ATOM 733 O O . HIS A 1 91 ? 10.341 1.140 -18.947 1.00 78.56 91 HIS A O 1
ATOM 739 N N . LYS A 1 92 ? 10.034 -0.896 -19.819 1.00 77.25 92 LYS A N 1
ATOM 740 C CA . LYS A 1 92 ? 8.588 -0.946 -19.530 1.00 77.25 92 LYS A CA 1
ATOM 741 C C . LYS A 1 92 ? 8.281 -1.223 -18.052 1.00 77.25 92 LYS A C 1
ATOM 743 O O . LYS A 1 92 ? 7.308 -0.688 -17.530 1.00 77.25 92 LYS A O 1
ATOM 748 N N . ILE A 1 93 ? 9.098 -2.029 -17.369 1.00 74.81 93 ILE A N 1
ATOM 749 C CA . ILE A 1 93 ? 8.872 -2.453 -15.969 1.00 74.81 93 ILE A CA 1
ATOM 750 C C . ILE A 1 93 ? 9.471 -1.466 -14.961 1.00 74.81 93 ILE A C 1
ATOM 752 O O . ILE A 1 93 ? 8.982 -1.306 -13.841 1.00 74.81 93 ILE A O 1
ATOM 756 N N . MET A 1 94 ? 10.559 -0.805 -15.345 1.00 75.94 94 MET A N 1
ATOM 757 C CA . MET A 1 94 ? 11.347 0.030 -14.442 1.00 75.94 94 MET A CA 1
ATOM 758 C C . MET A 1 94 ? 10.642 1.299 -13.935 1.00 75.94 94 MET A C 1
ATOM 760 O O . MET A 1 94 ? 10.862 1.637 -12.771 1.00 75.94 94 MET A O 1
ATOM 764 N N . PRO A 1 95 ? 9.794 2.009 -14.707 1.00 77.75 95 PRO A N 1
ATOM 765 C CA . PRO A 1 95 ? 9.124 3.212 -14.214 1.00 77.75 95 PRO A CA 1
ATOM 766 C C . PRO A 1 95 ? 8.191 2.957 -13.013 1.00 77.75 95 PRO A C 1
ATOM 768 O O . PRO A 1 95 ? 8.328 3.678 -12.023 1.00 77.75 95 PRO A O 1
ATOM 771 N N . PRO A 1 96 ? 7.320 1.924 -13.011 1.00 76.06 96 PRO A N 1
ATOM 772 C CA . PRO A 1 96 ? 6.541 1.534 -11.829 1.00 76.06 96 PRO A CA 1
ATOM 773 C C . PRO A 1 96 ? 7.389 1.284 -10.573 1.00 76.06 96 PRO A C 1
ATOM 775 O O . PRO A 1 96 ? 7.040 1.745 -9.485 1.00 76.06 96 PRO A O 1
ATOM 778 N N . LEU A 1 97 ? 8.527 0.596 -10.719 1.00 75.31 97 LEU A N 1
ATOM 779 C CA . LEU A 1 97 ? 9.437 0.293 -9.608 1.00 75.31 97 LEU A CA 1
ATOM 780 C C . LEU A 1 97 ? 10.185 1.542 -9.121 1.00 75.31 97 LEU A C 1
ATOM 782 O O . LEU A 1 97 ? 10.334 1.753 -7.917 1.00 75.31 97 LEU A O 1
ATOM 786 N N . ALA A 1 98 ? 10.604 2.413 -10.041 1.00 74.56 98 ALA A N 1
ATOM 787 C CA . ALA A 1 98 ? 11.210 3.695 -9.702 1.00 74.56 98 ALA A CA 1
ATOM 788 C C . ALA A 1 98 ? 10.222 4.608 -8.958 1.00 74.56 98 ALA A C 1
ATOM 790 O O . ALA A 1 98 ? 10.596 5.210 -7.953 1.00 74.56 98 ALA A O 1
ATOM 791 N N . TYR A 1 99 ? 8.962 4.660 -9.400 1.00 78.12 99 TYR A N 1
ATOM 792 C CA . TYR A 1 99 ? 7.895 5.409 -8.734 1.00 78.12 99 TYR A CA 1
ATOM 793 C C . TYR A 1 99 ? 7.625 4.883 -7.319 1.00 78.12 99 TYR A C 1
ATOM 795 O O . TYR A 1 99 ? 7.616 5.664 -6.366 1.00 78.12 99 TYR A O 1
ATOM 803 N N . ALA A 1 100 ? 7.498 3.560 -7.163 1.00 76.75 100 ALA A N 1
ATOM 804 C CA . ALA A 1 100 ? 7.362 2.912 -5.861 1.00 76.75 100 ALA A CA 1
ATOM 805 C C . ALA A 1 100 ? 8.500 3.314 -4.910 1.00 76.75 100 ALA A C 1
ATOM 807 O O . ALA A 1 100 ? 8.250 3.754 -3.790 1.00 76.75 100 ALA A O 1
ATOM 808 N N . MET A 1 101 ? 9.751 3.254 -5.374 1.00 73.31 101 MET A N 1
ATOM 809 C CA . MET A 1 101 ? 10.914 3.661 -4.582 1.00 73.31 101 MET A CA 1
ATOM 810 C C . MET A 1 101 ? 10.891 5.132 -4.180 1.00 73.31 101 MET A C 1
ATOM 812 O O . MET A 1 101 ? 11.262 5.456 -3.052 1.00 73.31 101 MET A O 1
ATOM 816 N N . THR A 1 102 ? 10.459 6.023 -5.071 1.00 74.62 102 THR A N 1
ATOM 817 C CA . THR A 1 102 ? 10.330 7.447 -4.751 1.00 74.62 102 THR A CA 1
ATOM 818 C C . THR A 1 102 ? 9.343 7.670 -3.610 1.00 74.62 102 THR A C 1
ATOM 820 O O . THR A 1 102 ? 9.669 8.409 -2.682 1.00 74.62 102 THR A O 1
ATOM 823 N N . ILE A 1 103 ? 8.185 7.000 -3.625 1.00 75.62 103 ILE A N 1
ATOM 824 C CA . ILE A 1 103 ? 7.196 7.131 -2.545 1.00 75.62 103 ILE A CA 1
ATOM 825 C C . ILE A 1 103 ? 7.738 6.550 -1.234 1.00 75.62 103 ILE A C 1
ATOM 827 O O . ILE A 1 103 ? 7.595 7.165 -0.184 1.00 75.62 103 ILE A O 1
ATOM 831 N N . ILE A 1 104 ? 8.417 5.402 -1.278 1.00 73.19 104 ILE A N 1
ATOM 832 C CA . ILE A 1 104 ? 8.957 4.736 -0.076 1.00 73.19 104 ILE A CA 1
ATOM 833 C C . ILE A 1 104 ? 10.075 5.522 0.588 1.00 73.19 104 ILE A C 1
ATOM 835 O O . ILE A 1 104 ? 10.261 5.442 1.798 1.00 73.19 104 ILE A O 1
ATOM 839 N N . GLN A 1 105 ? 10.822 6.291 -0.194 1.00 70.06 105 GLN A N 1
ATOM 840 C CA . GLN A 1 105 ? 11.845 7.190 0.326 1.00 70.06 105 GLN A CA 1
ATOM 841 C C . GLN A 1 105 ? 11.274 8.496 0.898 1.00 70.06 105 GLN A C 1
ATOM 843 O O . GLN A 1 105 ? 12.055 9.331 1.377 1.00 70.06 105 GLN A O 1
ATOM 848 N N . SER A 1 106 ? 9.952 8.691 0.838 1.00 74.25 106 SER A N 1
ATOM 849 C CA . SER A 1 106 ? 9.274 9.773 1.543 1.00 74.25 106 SER A CA 1
ATOM 850 C C . SER A 1 106 ? 9.300 9.517 3.047 1.00 74.25 106 SER A C 1
ATOM 852 O O . SER A 1 106 ? 8.971 8.427 3.512 1.00 74.25 106 SER A O 1
ATOM 854 N N . SER A 1 107 ? 9.633 10.546 3.825 1.00 68.25 107 SER A N 1
ATOM 855 C CA . SER A 1 107 ? 9.599 10.489 5.291 1.00 68.25 107 SER A CA 1
ATOM 856 C C . SER A 1 107 ? 8.184 10.321 5.858 1.00 68.25 107 SER A C 1
ATOM 858 O O . SER A 1 107 ? 8.043 9.960 7.021 1.00 68.25 107 SER A O 1
ATOM 860 N N . SER A 1 108 ? 7.147 10.563 5.051 1.00 77.81 108 SER A N 1
ATOM 861 C CA . SER A 1 108 ? 5.737 10.491 5.446 1.00 77.81 108 SER A CA 1
ATOM 862 C C . SER A 1 108 ? 5.028 9.189 5.055 1.00 77.81 108 SER A C 1
ATOM 864 O O . SER A 1 108 ? 3.811 9.105 5.205 1.00 77.81 108 SER A O 1
ATOM 866 N N . ILE A 1 109 ? 5.744 8.181 4.536 1.00 84.75 109 ILE A N 1
ATOM 867 C CA . ILE A 1 109 ? 5.102 6.947 4.066 1.00 84.75 109 ILE A CA 1
ATOM 868 C C . ILE A 1 109 ? 4.482 6.140 5.215 1.00 84.75 109 ILE A C 1
ATOM 870 O O . ILE A 1 109 ? 5.120 5.886 6.239 1.00 84.75 109 ILE A O 1
ATOM 874 N N . THR A 1 110 ? 3.253 5.667 5.007 1.00 87.94 110 THR A N 1
ATOM 875 C CA . THR A 1 110 ? 2.525 4.810 5.948 1.00 87.94 110 THR A CA 1
ATOM 876 C C . THR A 1 110 ? 2.399 3.372 5.445 1.00 87.94 110 THR A C 1
ATOM 878 O O . THR A 1 110 ? 2.588 3.076 4.265 1.00 87.94 110 THR A O 1
ATOM 881 N N . LEU A 1 111 ? 2.028 2.444 6.333 1.00 88.38 111 LEU A N 1
ATOM 882 C CA . LEU A 1 111 ? 1.744 1.056 5.944 1.00 88.38 111 LEU A CA 1
ATOM 883 C C . LEU A 1 111 ? 0.599 0.955 4.913 1.00 88.38 111 LEU A C 1
ATOM 885 O O . LEU A 1 111 ? 0.611 0.060 4.069 1.00 88.38 111 LEU A O 1
ATOM 889 N N . ALA A 1 112 ? -0.365 1.881 4.936 1.00 89.06 112 ALA A N 1
ATOM 890 C CA . ALA A 1 112 ? -1.434 1.940 3.939 1.00 89.06 112 ALA A CA 1
ATOM 891 C C . ALA A 1 112 ? -0.893 2.283 2.541 1.00 89.06 112 ALA A C 1
ATOM 893 O O . ALA A 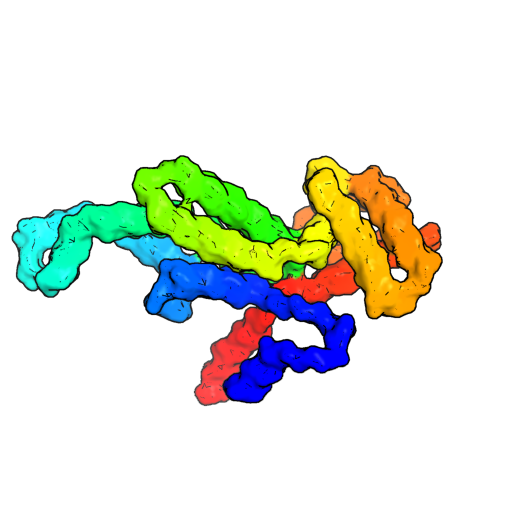1 112 ? -1.295 1.673 1.550 1.00 89.06 112 ALA A O 1
ATOM 894 N N . ASP A 1 113 ? 0.058 3.217 2.463 1.00 86.62 113 ASP A N 1
ATOM 895 C CA . ASP A 1 113 ? 0.719 3.576 1.206 1.00 86.62 113 ASP A CA 1
ATOM 896 C C . ASP A 1 113 ? 1.540 2.404 0.669 1.00 86.62 113 ASP A C 1
ATOM 898 O O . ASP A 1 113 ? 1.478 2.095 -0.519 1.00 86.62 113 ASP A O 1
ATOM 902 N N . CYS A 1 114 ? 2.246 1.683 1.547 1.00 84.56 114 CYS A N 1
ATOM 903 C CA . CYS A 1 114 ? 2.942 0.453 1.172 1.00 84.56 114 CYS A CA 1
ATOM 904 C C . CYS A 1 114 ? 1.987 -0.581 0.565 1.00 84.56 114 CYS A C 1
ATOM 906 O O . CYS A 1 114 ? 2.306 -1.160 -0.471 1.00 84.56 114 CYS A O 1
ATOM 908 N N . TYR A 1 115 ? 0.800 -0.778 1.151 1.00 85.69 115 TYR A N 1
ATOM 909 C CA . TYR A 1 115 ? -0.214 -1.681 0.597 1.00 85.69 115 TYR A CA 1
ATOM 910 C C . TYR A 1 115 ? -0.670 -1.264 -0.810 1.00 85.69 115 TYR A C 1
ATOM 912 O O . TYR A 1 115 ? -0.803 -2.103 -1.706 1.00 85.69 115 TYR A O 1
ATOM 920 N N . LEU A 1 116 ? -0.874 0.035 -1.040 1.00 85.25 116 LEU A N 1
ATOM 921 C CA . LEU A 1 116 ? -1.243 0.556 -2.358 1.00 85.25 116 LEU A CA 1
ATOM 922 C C . LEU A 1 116 ? -0.130 0.383 -3.386 1.00 85.25 116 LEU A C 1
ATOM 924 O O . LEU A 1 116 ? -0.400 -0.020 -4.514 1.00 85.25 116 LEU A O 1
ATOM 928 N N . ILE A 1 117 ? 1.116 0.640 -2.992 1.00 83.00 117 ILE A N 1
ATOM 929 C CA . ILE A 1 117 ? 2.288 0.432 -3.844 1.00 83.00 117 ILE A CA 1
ATOM 930 C C . ILE A 1 117 ? 2.417 -1.048 -4.212 1.00 83.00 117 ILE A C 1
ATOM 932 O O . ILE A 1 117 ? 2.596 -1.359 -5.386 1.00 83.00 117 ILE A O 1
ATOM 936 N N . LEU A 1 118 ? 2.268 -1.962 -3.246 1.00 79.88 118 LEU A N 1
ATOM 937 C CA . LEU A 1 118 ? 2.249 -3.409 -3.490 1.00 79.88 118 LEU A CA 1
ATOM 938 C C . LEU A 1 118 ? 1.169 -3.787 -4.505 1.00 79.88 118 LEU A C 1
ATOM 940 O O . LEU A 1 118 ? 1.449 -4.481 -5.478 1.00 79.88 118 LEU A O 1
ATOM 944 N N . SER A 1 119 ? -0.051 -3.292 -4.297 1.00 80.94 119 SER A N 1
ATOM 945 C CA . SER A 1 119 ? -1.194 -3.566 -5.171 1.00 80.94 119 SER A CA 1
ATOM 946 C C . SER A 1 119 ? -0.954 -3.042 -6.590 1.00 80.94 119 SER A C 1
ATOM 948 O O . SER A 1 119 ? -1.209 -3.739 -7.569 1.00 80.94 119 SER A O 1
ATOM 950 N N . TYR A 1 120 ? -0.407 -1.832 -6.712 1.00 83.06 120 TYR A N 1
ATOM 951 C CA . TYR A 1 120 ? -0.034 -1.235 -7.990 1.00 83.06 120 TYR A CA 1
ATOM 952 C C . TYR A 1 120 ? 1.063 -2.036 -8.708 1.00 83.06 120 TYR A C 1
ATOM 954 O O . TYR A 1 120 ? 0.961 -2.272 -9.915 1.00 83.06 120 TYR A O 1
ATOM 962 N N . LEU A 1 121 ? 2.088 -2.491 -7.980 1.00 77.94 121 LEU A N 1
ATOM 963 C CA . LEU A 1 121 ? 3.169 -3.306 -8.535 1.00 77.94 121 LEU A CA 1
ATOM 964 C C . LEU A 1 121 ? 2.677 -4.683 -8.995 1.00 77.94 121 LEU A C 1
ATOM 966 O O . LEU A 1 121 ? 3.055 -5.084 -10.096 1.00 77.94 121 LEU A O 1
ATOM 970 N N . CYS A 1 122 ? 1.804 -5.360 -8.233 1.00 77.12 122 CYS A N 1
ATOM 971 C CA . CYS A 1 122 ? 1.137 -6.597 -8.672 1.00 77.12 122 CYS A CA 1
ATOM 972 C C . CYS A 1 122 ? 0.451 -6.377 -10.025 1.00 77.12 122 CYS A C 1
ATOM 974 O O . CYS A 1 122 ? 0.816 -6.989 -11.022 1.00 77.12 122 CYS A O 1
ATOM 976 N N . LEU A 1 123 ? -0.484 -5.421 -10.077 1.00 78.75 123 LEU A N 1
ATOM 977 C CA . LEU A 1 123 ? -1.303 -5.163 -11.264 1.00 78.75 123 LEU A CA 1
ATOM 978 C C . LEU A 1 123 ? -0.467 -4.782 -12.487 1.00 78.75 123 LEU A C 1
ATOM 980 O O . LEU A 1 123 ? -0.803 -5.136 -13.618 1.00 78.75 123 LEU A O 1
ATOM 984 N N . THR A 1 124 ? 0.609 -4.025 -12.279 1.00 77.25 124 THR A N 1
ATOM 985 C CA . 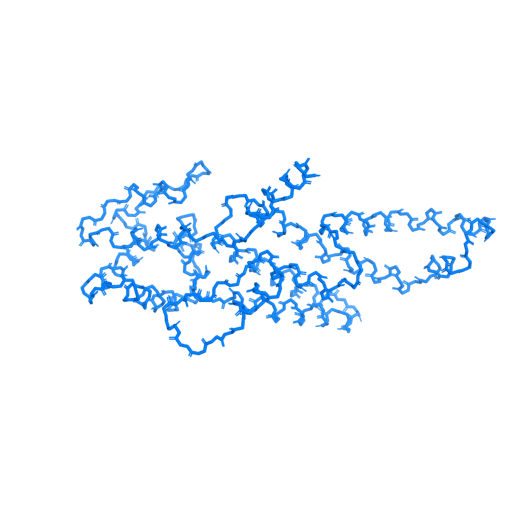THR A 1 124 ? 1.488 -3.609 -13.374 1.00 77.25 124 THR A CA 1
ATOM 986 C C . THR A 1 124 ? 2.339 -4.769 -13.879 1.00 77.25 124 THR A C 1
ATOM 988 O O . THR A 1 124 ? 2.546 -4.897 -15.086 1.00 77.25 124 THR A O 1
ATOM 991 N N . THR A 1 125 ? 2.776 -5.650 -12.979 1.00 72.19 125 THR A N 1
ATOM 992 C CA . THR A 1 125 ? 3.532 -6.855 -13.334 1.00 72.19 125 THR A CA 1
ATOM 993 C C . THR A 1 125 ? 2.647 -7.862 -14.063 1.00 72.19 125 THR A C 1
ATOM 995 O O . THR A 1 125 ? 3.059 -8.377 -15.099 1.00 72.19 125 THR A O 1
ATOM 998 N N . ASP A 1 126 ? 1.403 -8.062 -13.625 1.00 74.12 126 ASP A N 1
ATOM 999 C CA . ASP A 1 126 ? 0.440 -8.946 -14.297 1.00 74.12 126 ASP A CA 1
ATOM 1000 C C . ASP A 1 126 ? 0.185 -8.502 -15.741 1.00 74.12 126 ASP A C 1
ATOM 1002 O O . ASP A 1 126 ? 0.279 -9.295 -16.680 1.00 74.12 126 ASP A O 1
ATOM 1006 N N . LYS A 1 127 ? -0.056 -7.200 -15.944 1.00 73.00 127 LYS A N 1
ATOM 1007 C CA . LYS A 1 127 ? -0.208 -6.617 -17.287 1.00 73.00 127 LYS A CA 1
ATOM 1008 C C . LYS A 1 127 ? 1.032 -6.814 -18.149 1.00 73.00 127 LYS A C 1
ATOM 1010 O O . LYS A 1 127 ? 0.905 -6.976 -19.357 1.00 73.00 127 LYS A O 1
ATOM 1015 N N . PHE A 1 128 ? 2.218 -6.777 -17.552 1.00 67.75 128 PHE A N 1
ATOM 1016 C CA . PHE A 1 128 ? 3.468 -6.982 -18.269 1.00 67.75 128 PHE A CA 1
ATOM 1017 C C . PHE A 1 128 ? 3.655 -8.450 -18.690 1.00 67.75 128 PHE A C 1
ATOM 1019 O O . PHE A 1 128 ? 3.993 -8.718 -19.843 1.00 67.75 128 PHE A O 1
ATOM 1026 N N . VAL A 1 129 ? 3.361 -9.402 -17.798 1.00 65.56 129 VAL A N 1
ATOM 1027 C CA . VAL A 1 129 ? 3.487 -10.848 -18.060 1.00 65.56 129 VAL A CA 1
ATOM 1028 C C . VAL A 1 129 ? 2.577 -11.312 -19.201 1.00 65.56 129 VAL A C 1
ATOM 1030 O O . VAL A 1 129 ? 2.978 -12.172 -19.984 1.00 65.56 129 VAL A O 1
ATOM 1033 N N . VAL A 1 130 ? 1.385 -10.727 -19.334 1.00 63.84 130 VAL A N 1
ATOM 1034 C CA . VAL A 1 130 ? 0.386 -11.123 -20.343 1.00 63.84 130 VAL A CA 1
ATOM 1035 C C . VAL A 1 130 ? 0.729 -10.643 -21.766 1.00 63.84 130 VAL A C 1
ATOM 1037 O O . VAL A 1 130 ? 0.231 -11.214 -22.730 1.00 63.84 130 VAL A O 1
ATOM 1040 N N . ASN A 1 131 ? 1.584 -9.626 -21.935 1.00 58.16 131 ASN A N 1
ATOM 1041 C CA . ASN A 1 131 ? 1.571 -8.795 -23.149 1.00 58.16 131 ASN A CA 1
ATOM 1042 C C . ASN A 1 131 ? 2.781 -8.938 -24.104 1.00 58.16 131 ASN A C 1
ATOM 1044 O O . ASN A 1 131 ? 2.974 -8.059 -24.938 1.00 58.16 131 ASN A O 1
ATOM 1048 N N . THR A 1 132 ? 3.643 -9.966 -24.002 1.00 55.00 132 THR A N 1
ATOM 1049 C CA . THR A 1 132 ? 4.840 -10.077 -24.886 1.00 55.00 132 THR A CA 1
ATOM 1050 C C . THR A 1 132 ? 5.340 -11.505 -25.176 1.00 55.00 132 THR A C 1
ATOM 1052 O O . THR A 1 132 ? 5.167 -12.425 -24.380 1.00 55.00 132 THR A O 1
ATOM 1055 N N . GLU A 1 133 ? 6.015 -11.656 -26.327 1.00 53.94 133 GLU A N 1
ATOM 1056 C CA . GLU A 1 133 ? 6.619 -12.889 -26.878 1.00 53.94 133 GLU A CA 1
ATOM 1057 C C . GLU A 1 133 ? 7.822 -13.430 -26.068 1.00 53.94 133 GLU A C 1
ATOM 1059 O O . GLU A 1 133 ? 8.220 -14.586 -26.219 1.00 53.94 133 GLU A O 1
ATOM 1064 N N . THR A 1 134 ? 8.375 -12.649 -25.135 1.00 56.91 134 THR A N 1
ATOM 1065 C CA . THR A 1 134 ? 9.472 -13.033 -24.228 1.00 56.91 134 THR A CA 1
ATOM 1066 C C . THR A 1 134 ? 8.961 -13.736 -22.967 1.00 56.91 134 THR A C 1
ATOM 1068 O O . THR A 1 134 ? 9.123 -13.268 -21.837 1.00 56.91 134 THR A O 1
ATOM 1071 N N . GLN A 1 135 ? 8.365 -14.921 -23.142 1.00 59.66 135 GLN A N 1
ATOM 1072 C CA . GLN A 1 135 ? 7.789 -15.689 -22.029 1.00 59.66 135 GLN A CA 1
ATOM 1073 C C . GLN A 1 135 ? 8.778 -15.950 -20.880 1.00 59.66 135 GLN A C 1
ATOM 1075 O O . GLN A 1 135 ? 8.357 -15.991 -19.728 1.00 59.66 135 GLN A O 1
ATOM 1080 N N . THR A 1 136 ? 10.072 -16.140 -21.147 1.00 65.12 136 THR A N 1
ATOM 1081 C CA . THR A 1 136 ? 11.033 -16.560 -20.111 1.00 65.12 136 THR A CA 1
ATOM 1082 C C . THR A 1 136 ? 11.432 -15.416 -19.178 1.00 65.12 136 THR A C 1
ATOM 1084 O O . THR A 1 136 ? 11.381 -15.581 -17.959 1.00 65.12 136 THR A O 1
ATOM 1087 N N . PHE A 1 137 ? 11.778 -14.247 -19.729 1.00 66.44 137 PHE A N 1
ATOM 1088 C CA . PHE A 1 137 ? 12.157 -13.076 -18.933 1.00 66.44 137 PHE A CA 1
ATOM 1089 C C . PHE A 1 137 ? 10.967 -12.548 -18.127 1.00 66.44 137 PHE A C 1
ATOM 1091 O O . PHE A 1 137 ? 11.081 -12.318 -16.927 1.00 66.44 137 PHE A O 1
ATOM 1098 N N . ASN A 1 138 ? 9.787 -12.469 -18.738 1.00 66.62 138 ASN A N 1
ATOM 1099 C CA . ASN A 1 138 ? 8.601 -11.962 -18.055 1.00 66.62 138 ASN A CA 1
ATOM 1100 C C . ASN A 1 138 ? 8.141 -12.891 -16.932 1.00 66.62 138 ASN A C 1
ATOM 1102 O O . ASN A 1 138 ? 7.809 -12.418 -15.848 1.00 66.62 138 ASN A O 1
ATOM 1106 N N . LYS A 1 139 ? 8.175 -14.215 -17.149 1.00 70.56 139 LYS A N 1
ATOM 1107 C CA . LYS A 1 139 ? 7.901 -15.196 -16.087 1.00 70.56 139 LYS A CA 1
ATOM 1108 C C . LYS A 1 139 ? 8.913 -15.084 -14.948 1.00 70.56 139 LYS A C 1
ATOM 1110 O O . LYS A 1 139 ? 8.528 -15.233 -13.792 1.00 70.56 139 LYS A O 1
ATOM 1115 N N . PHE A 1 140 ? 10.184 -14.811 -15.252 1.00 72.31 140 PHE A N 1
ATOM 1116 C CA . PHE A 1 140 ? 11.198 -14.559 -14.230 1.00 72.31 140 PHE A CA 1
ATOM 1117 C C . PHE A 1 140 ? 10.872 -13.302 -13.414 1.00 72.31 140 PHE A C 1
ATOM 1119 O O . PHE A 1 140 ? 10.797 -13.393 -12.189 1.00 72.31 140 PHE A O 1
ATOM 1126 N N . VAL A 1 141 ? 10.596 -12.168 -14.070 1.00 69.56 141 VAL A N 1
ATOM 1127 C CA . VAL A 1 141 ? 10.223 -10.914 -13.390 1.00 69.56 141 VAL A CA 1
ATOM 1128 C C . VAL A 1 141 ? 8.969 -11.106 -12.542 1.00 69.56 141 VAL A C 1
ATOM 1130 O O . VAL A 1 141 ? 8.987 -10.784 -11.356 1.00 69.56 141 VAL A O 1
ATOM 1133 N N . GLY A 1 142 ? 7.914 -11.691 -13.117 1.00 71.00 142 GLY A N 1
ATOM 1134 C CA . GLY A 1 142 ? 6.668 -11.992 -12.414 1.00 71.00 142 GLY A CA 1
ATOM 1135 C C . GLY A 1 142 ? 6.906 -12.839 -11.170 1.00 71.00 142 GLY A C 1
ATOM 1136 O O . GLY A 1 142 ? 6.464 -12.478 -10.088 1.00 71.00 142 GLY A O 1
ATOM 1137 N N . LYS A 1 143 ? 7.713 -13.901 -11.276 1.00 75.06 143 LYS A N 1
ATOM 1138 C CA . LYS A 1 143 ? 8.047 -14.764 -10.135 1.00 75.06 143 LYS A CA 1
ATOM 1139 C C . LYS A 1 143 ? 8.825 -14.030 -9.040 1.00 75.06 143 LYS A C 1
ATOM 1141 O O . LYS A 1 143 ? 8.546 -14.238 -7.861 1.00 75.06 143 LYS A O 1
ATOM 1146 N N . VAL A 1 144 ? 9.813 -13.209 -9.405 1.00 71.25 144 VAL A N 1
ATOM 1147 C CA . VAL A 1 144 ? 10.610 -12.432 -8.438 1.00 71.25 144 VAL A CA 1
ATOM 1148 C C . VAL A 1 144 ? 9.721 -11.441 -7.701 1.00 71.25 144 VAL A C 1
ATOM 1150 O O . VAL A 1 144 ? 9.762 -11.381 -6.473 1.00 71.25 144 VAL A O 1
ATOM 1153 N N . VAL A 1 145 ? 8.900 -10.698 -8.442 1.00 71.38 145 VAL A N 1
ATOM 1154 C CA . VAL A 1 145 ? 7.953 -9.744 -7.873 1.00 71.38 145 VAL A CA 1
ATOM 1155 C C . VAL A 1 145 ? 6.957 -10.479 -6.976 1.00 71.38 145 VAL A C 1
ATOM 1157 O O . VAL A 1 145 ? 6.884 -10.154 -5.800 1.00 71.38 145 VAL A O 1
ATO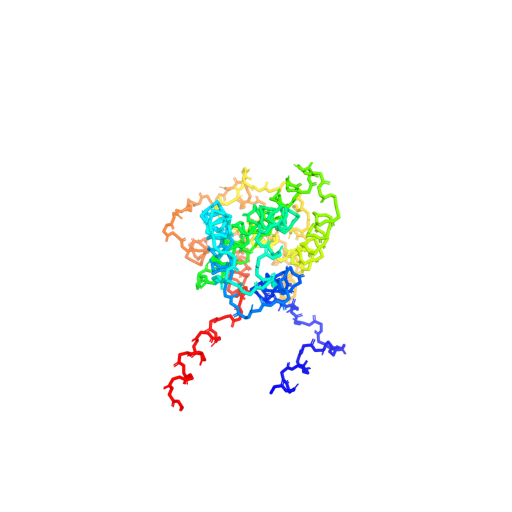M 1160 N N . ASP A 1 146 ? 6.296 -11.535 -7.445 1.00 75.00 146 ASP A N 1
ATOM 1161 C CA . ASP A 1 146 ? 5.316 -12.304 -6.666 1.00 75.00 146 ASP A CA 1
ATOM 1162 C C . ASP A 1 146 ? 5.861 -12.829 -5.340 1.00 75.00 146 ASP A C 1
ATOM 1164 O O . ASP A 1 146 ? 5.209 -12.687 -4.305 1.00 75.00 146 ASP A O 1
ATOM 1168 N N . ILE A 1 147 ? 7.050 -13.446 -5.352 1.00 74.94 147 ILE A N 1
ATOM 1169 C CA . ILE A 1 147 ? 7.685 -13.960 -4.130 1.00 74.94 147 ILE A CA 1
ATOM 1170 C C . ILE A 1 147 ? 7.849 -12.824 -3.126 1.00 74.94 147 ILE A C 1
ATOM 1172 O O . ILE A 1 147 ? 7.491 -12.971 -1.960 1.00 74.94 147 ILE A O 1
ATOM 1176 N N . ARG A 1 148 ? 8.363 -11.681 -3.585 1.00 70.06 148 ARG A N 1
ATOM 1177 C CA . ARG A 1 148 ? 8.650 -10.545 -2.714 1.00 70.06 148 ARG A CA 1
ATOM 1178 C C . ARG A 1 148 ? 7.385 -9.826 -2.280 1.00 70.06 148 ARG A C 1
ATOM 1180 O O . ARG A 1 148 ? 7.297 -9.484 -1.115 1.00 70.06 148 ARG A O 1
ATOM 1187 N N . LEU A 1 149 ? 6.381 -9.654 -3.136 1.00 71.50 149 LEU A N 1
ATOM 1188 C CA . LEU A 1 149 ? 5.110 -9.039 -2.749 1.00 71.50 149 LEU A CA 1
ATOM 1189 C C . LEU A 1 149 ? 4.368 -9.912 -1.723 1.00 71.50 149 LEU A C 1
ATOM 1191 O O . LEU A 1 149 ? 3.838 -9.372 -0.755 1.00 71.50 149 LEU A O 1
ATOM 1195 N N . LYS A 1 150 ? 4.408 -11.248 -1.848 1.00 75.31 150 LYS A N 1
ATOM 1196 C CA . LYS A 1 150 ? 3.817 -12.177 -0.863 1.00 75.31 150 LYS A CA 1
ATOM 1197 C C . LYS A 1 150 ? 4.421 -12.053 0.536 1.00 75.31 150 LYS A C 1
ATOM 1199 O O . LYS A 1 150 ? 3.702 -12.240 1.510 1.00 75.31 150 LYS A O 1
ATOM 1204 N N . GLU A 1 151 ? 5.699 -11.692 0.660 1.00 68.50 151 GLU A N 1
ATOM 1205 C CA . GLU A 1 151 ? 6.321 -11.436 1.971 1.00 68.50 151 GLU A CA 1
ATOM 1206 C C . GLU A 1 151 ? 5.700 -10.223 2.699 1.00 68.50 151 GLU A C 1
ATOM 1208 O O . GLU A 1 151 ? 5.793 -10.130 3.923 1.00 68.50 151 GLU A O 1
ATOM 1213 N N . PHE A 1 152 ? 5.058 -9.304 1.966 1.00 68.19 152 PHE A N 1
ATOM 1214 C CA . PHE A 1 152 ? 4.488 -8.055 2.493 1.00 68.19 152 PHE A CA 1
ATOM 1215 C C . PHE A 1 152 ? 2.961 -7.992 2.408 1.00 68.19 152 PHE A C 1
ATOM 1217 O O . PHE A 1 152 ? 2.349 -7.115 3.014 1.00 68.19 152 PHE A O 1
ATOM 1224 N N . GLN A 1 153 ? 2.327 -8.937 1.715 1.00 70.00 153 GLN A N 1
ATOM 1225 C CA . GLN A 1 153 ? 0.881 -9.151 1.746 1.00 70.00 153 GLN A CA 1
ATOM 1226 C C . GLN A 1 153 ? 0.475 -9.819 3.065 1.00 70.00 153 GLN A C 1
ATOM 1228 O O . GLN A 1 153 ? 0.070 -10.978 3.104 1.00 70.00 153 GLN A O 1
ATOM 1233 N N . ASN A 1 154 ? 0.610 -9.084 4.165 1.00 79.00 154 ASN A N 1
ATOM 1234 C CA . ASN A 1 154 ? 0.133 -9.519 5.468 1.00 79.00 154 ASN A CA 1
ATOM 1235 C C . ASN A 1 154 ? -1.069 -8.681 5.925 1.00 79.00 154 ASN A C 1
ATOM 1237 O O . ASN A 1 154 ? -1.334 -7.579 5.431 1.00 79.00 154 ASN A O 1
ATOM 1241 N N . ASP A 1 155 ? -1.776 -9.209 6.921 1.00 89.38 155 ASP A N 1
ATOM 1242 C CA . ASP A 1 155 ? -2.985 -8.582 7.445 1.00 89.38 155 ASP A CA 1
ATOM 1243 C C . ASP A 1 155 ? -2.721 -7.208 8.090 1.00 89.38 155 ASP A C 1
ATOM 1245 O O . ASP A 1 155 ? -3.649 -6.410 8.199 1.00 89.38 155 ASP A O 1
ATOM 1249 N N . LEU A 1 156 ? -1.478 -6.884 8.480 1.00 90.19 156 LEU A N 1
ATOM 1250 C CA . LEU A 1 156 ? -1.119 -5.570 9.024 1.00 90.19 156 LEU A CA 1
ATOM 1251 C C . LEU A 1 156 ? -1.180 -4.481 7.946 1.00 90.19 156 LEU A C 1
ATOM 1253 O O . LEU A 1 156 ? -1.817 -3.453 8.171 1.00 90.19 156 LEU A O 1
ATOM 1257 N N . TYR A 1 157 ? -0.553 -4.698 6.786 1.00 88.94 157 TYR A N 1
ATOM 1258 C CA . TYR A 1 157 ? -0.597 -3.743 5.670 1.00 88.94 157 TYR A CA 1
ATOM 1259 C C . TYR A 1 157 ? -2.035 -3.555 5.169 1.00 88.94 157 TYR A C 1
ATOM 1261 O O . TYR A 1 157 ? -2.488 -2.424 4.982 1.00 88.94 157 TYR A O 1
ATOM 1269 N N . LEU A 1 158 ? -2.783 -4.657 5.044 1.00 89.56 158 LEU A N 1
ATOM 1270 C CA . LEU A 1 158 ? -4.198 -4.626 4.676 1.00 89.56 158 LEU A CA 1
ATOM 1271 C C . LEU A 1 158 ? -5.044 -3.866 5.712 1.00 89.56 158 LEU A C 1
ATOM 1273 O O . LEU A 1 158 ? -5.881 -3.043 5.346 1.00 89.56 158 LEU A O 1
ATOM 1277 N N . SER A 1 159 ? -4.805 -4.093 7.006 1.00 92.94 159 SER A N 1
ATOM 1278 C CA . SER A 1 159 ? -5.518 -3.389 8.079 1.00 92.94 159 SER A CA 1
ATOM 1279 C C . SER A 1 159 ? -5.187 -1.900 8.103 1.00 92.94 159 SER A C 1
ATOM 1281 O O . SER A 1 159 ? -6.088 -1.085 8.275 1.00 92.94 159 SER A O 1
ATOM 1283 N N . ALA A 1 160 ? -3.928 -1.515 7.880 1.00 93.19 160 ALA A N 1
ATOM 1284 C CA . ALA A 1 160 ? -3.545 -0.109 7.765 1.00 93.19 160 ALA A CA 1
ATOM 1285 C C . ALA A 1 160 ? -4.262 0.575 6.593 1.00 93.19 160 ALA A C 1
ATOM 1287 O O . ALA A 1 160 ? -4.771 1.683 6.748 1.00 93.19 160 ALA A O 1
ATOM 1288 N N . TYR A 1 161 ? -4.361 -0.102 5.446 1.00 92.12 161 TYR A N 1
ATOM 1289 C CA . TYR A 1 161 ? -5.139 0.375 4.305 1.00 92.12 161 TYR A CA 1
ATOM 1290 C C . TYR A 1 161 ? -6.627 0.554 4.649 1.00 92.12 161 TYR A C 1
ATOM 1292 O O . TYR A 1 161 ? -7.193 1.608 4.363 1.00 92.12 161 TYR A O 1
ATOM 1300 N N . TYR A 1 162 ? -7.242 -0.417 5.332 1.00 92.75 162 TYR A N 1
ATOM 1301 C CA . TYR A 1 162 ? -8.644 -0.331 5.762 1.00 92.75 162 TYR A CA 1
ATOM 1302 C C . TYR A 1 162 ? -8.898 0.807 6.748 1.00 92.75 162 TYR A C 1
ATOM 1304 O O . TYR A 1 162 ? -9.962 1.412 6.709 1.00 92.75 162 TYR A O 1
ATOM 1312 N N . LEU A 1 163 ? -7.940 1.104 7.625 1.00 94.56 163 LEU A N 1
ATOM 1313 C CA . LEU A 1 163 ? -8.043 2.180 8.613 1.00 94.56 163 LEU A CA 1
ATOM 1314 C C . LEU A 1 163 ? -7.717 3.563 8.030 1.00 94.56 163 LEU A C 1
ATOM 1316 O O . LEU A 1 163 ? -7.800 4.569 8.738 1.00 94.56 163 LEU A O 1
ATOM 1320 N N . HIS A 1 164 ? -7.343 3.658 6.755 1.00 93.38 164 HIS A N 1
ATOM 1321 C CA . HIS A 1 164 ? -7.047 4.936 6.127 1.00 93.38 164 HIS A CA 1
ATOM 1322 C C . HIS A 1 164 ? -8.356 5.670 5.749 1.00 93.38 164 HIS A C 1
ATOM 1324 O O . HIS A 1 164 ? -9.080 5.223 4.854 1.00 93.38 164 HIS A O 1
ATOM 1330 N N . PRO A 1 165 ? -8.668 6.848 6.333 1.00 92.69 165 PRO A N 1
ATOM 1331 C CA . PRO A 1 165 ? -9.973 7.504 6.181 1.00 92.69 165 PRO A CA 1
ATOM 1332 C C . PRO A 1 165 ? -10.358 7.874 4.744 1.00 92.69 165 PRO A C 1
ATOM 1334 O O . PRO A 1 165 ? -11.543 7.899 4.412 1.00 92.69 165 PRO A O 1
ATOM 1337 N N . LYS A 1 166 ? -9.367 8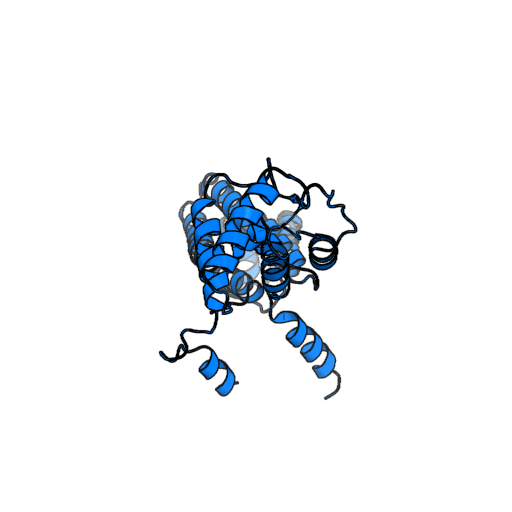.120 3.878 1.00 89.44 166 LYS A N 1
ATOM 1338 C CA . LYS A 1 166 ? -9.558 8.333 2.432 1.00 89.44 166 LYS A CA 1
ATOM 1339 C C . LYS A 1 166 ? -10.171 7.131 1.698 1.00 89.44 166 LYS A C 1
ATOM 1341 O O . LYS A 1 166 ? -10.897 7.338 0.731 1.00 89.44 166 LYS A O 1
ATOM 1346 N N . TYR A 1 167 ? -9.885 5.901 2.131 1.00 86.31 167 TYR A N 1
ATOM 1347 C CA . TYR A 1 167 ? -10.258 4.676 1.406 1.00 86.31 167 TYR A CA 1
ATOM 1348 C C . TYR A 1 167 ? -11.442 3.932 2.030 1.00 86.31 167 TYR A C 1
ATOM 1350 O O . TYR A 1 167 ? -11.878 2.921 1.494 1.00 86.31 167 TYR A O 1
ATOM 1358 N N . ARG A 1 168 ? -12.012 4.431 3.131 1.00 84.69 168 ARG A N 1
ATOM 1359 C CA . ARG A 1 168 ? -13.203 3.831 3.752 1.00 84.69 168 ARG A CA 1
ATOM 1360 C C . ARG A 1 168 ? -14.430 3.868 2.825 1.00 84.69 168 ARG A C 1
ATOM 1362 O O . ARG A 1 168 ? -14.509 4.700 1.918 1.00 84.69 168 ARG A O 1
ATOM 1369 N N . SER A 1 169 ? -15.450 3.055 3.103 1.00 77.94 169 SER A N 1
ATOM 1370 C CA . SER A 1 169 ? -16.677 2.885 2.292 1.00 77.94 169 SER A CA 1
ATOM 1371 C C . SER A 1 169 ? -16.419 2.292 0.896 1.00 77.94 169 SER A C 1
ATOM 1373 O O . SER A 1 169 ? -15.859 1.209 0.806 1.00 77.94 169 SER A O 1
ATOM 1375 N N . ALA A 1 170 ? -16.794 2.983 -0.187 1.00 67.00 170 ALA A N 1
ATOM 1376 C CA . ALA A 1 170 ? -16.665 2.514 -1.571 1.00 67.00 170 ALA A CA 1
ATOM 1377 C C . ALA A 1 170 ? -15.219 2.198 -2.002 1.00 67.00 170 ALA A C 1
ATOM 1379 O O . ALA A 1 170 ? -15.020 1.495 -2.987 1.00 67.00 170 ALA A O 1
ATOM 1380 N N . GLY A 1 171 ? -14.220 2.711 -1.276 1.00 62.97 171 GLY A N 1
ATOM 1381 C CA . GLY A 1 171 ? -12.815 2.380 -1.498 1.00 62.97 171 GLY A CA 1
ATOM 1382 C C . GLY A 1 171 ? -12.346 1.106 -0.791 1.00 62.97 171 GLY A C 1
ATOM 1383 O O . GLY A 1 171 ? -11.237 0.667 -1.063 1.00 62.97 171 GLY A O 1
ATOM 1384 N N . MET A 1 172 ? -13.140 0.505 0.103 1.00 71.00 172 MET 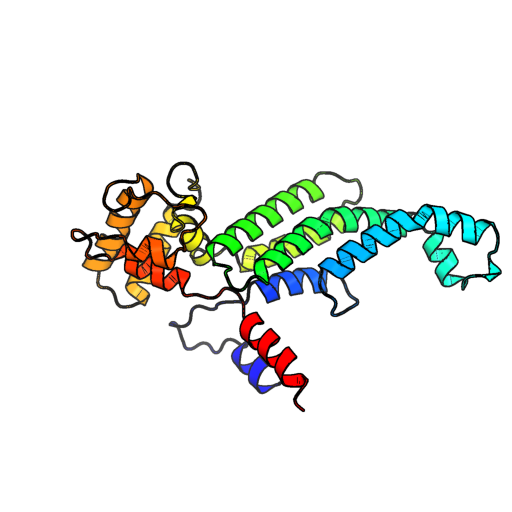A N 1
ATOM 1385 C CA . MET A 1 172 ? -12.728 -0.688 0.843 1.00 71.00 172 MET A CA 1
ATOM 1386 C C . MET A 1 172 ? -12.910 -1.924 -0.020 1.00 71.00 172 MET A C 1
ATOM 1388 O O . MET A 1 172 ? -13.980 -2.170 -0.576 1.00 71.00 172 MET A O 1
ATOM 1392 N N . LEU A 1 173 ? -11.863 -2.740 -0.085 1.00 72.88 173 LEU A N 1
ATOM 1393 C CA . LEU A 1 173 ? -11.957 -4.047 -0.713 1.00 72.88 173 LEU A CA 1
ATOM 1394 C C . LEU A 1 173 ? -12.985 -4.883 0.060 1.00 72.88 173 LEU A C 1
ATOM 1396 O O . LEU A 1 173 ? -12.997 -4.893 1.282 1.00 72.88 173 LEU A O 1
ATOM 1400 N N . THR A 1 174 ? -13.876 -5.589 -0.627 1.00 73.06 174 THR A N 1
ATOM 1401 C CA . THR A 1 174 ? -14.746 -6.574 0.041 1.00 73.06 174 THR A CA 1
ATOM 1402 C C . THR A 1 174 ? -13.948 -7.829 0.391 1.00 73.06 174 THR A C 1
ATOM 1404 O O . THR A 1 174 ? -14.122 -8.437 1.450 1.00 73.06 174 THR A O 1
ATOM 1407 N N . VAL A 1 175 ? -13.008 -8.172 -0.490 1.00 75.44 175 VAL A N 1
ATOM 1408 C CA . VAL A 1 175 ? -12.002 -9.210 -0.295 1.00 75.44 175 VAL A CA 1
ATOM 1409 C C . VAL A 1 175 ? -11.032 -8.766 0.803 1.00 75.44 175 VAL A C 1
ATOM 1411 O O . VAL A 1 175 ? -10.489 -7.662 0.767 1.00 75.44 175 VAL A O 1
ATOM 1414 N N . GLY A 1 176 ? -10.829 -9.626 1.802 1.00 83.19 176 GLY A N 1
ATOM 1415 C CA . GLY A 1 176 ? -9.929 -9.363 2.929 1.00 83.19 176 GLY A CA 1
ATOM 1416 C C . GLY A 1 176 ? -10.586 -8.723 4.156 1.00 83.19 176 GLY A C 1
ATOM 1417 O O . GLY A 1 176 ? -9.946 -8.647 5.203 1.00 83.19 176 GLY A O 1
ATOM 1418 N N . ARG A 1 177 ? -11.874 -8.353 4.098 1.00 88.69 177 ARG A N 1
ATOM 1419 C CA . ARG A 1 177 ? -12.562 -7.721 5.236 1.00 88.69 177 ARG A CA 1
ATOM 1420 C C . ARG A 1 177 ? -12.536 -8.598 6.484 1.00 88.69 177 ARG A C 1
ATOM 1422 O O . ARG A 1 177 ? -12.184 -8.134 7.561 1.00 88.69 177 ARG A O 1
ATOM 1429 N N . SER A 1 178 ? -12.841 -9.886 6.348 1.00 90.50 178 SER A N 1
ATOM 1430 C CA . SER A 1 178 ? -12.770 -10.837 7.467 1.00 90.50 178 SER A CA 1
ATOM 1431 C C . SER A 1 178 ? -11.359 -10.955 8.057 1.00 90.50 178 SER A C 1
ATOM 1433 O O . SER A 1 178 ? -11.218 -11.058 9.276 1.00 90.50 178 SER A O 1
ATOM 1435 N N . ALA A 1 179 ? -10.319 -10.887 7.218 1.00 91.56 179 ALA A N 1
ATOM 1436 C CA . ALA A 1 179 ? -8.927 -10.921 7.656 1.00 91.56 179 ALA A CA 1
ATOM 1437 C C . ALA A 1 179 ? -8.565 -9.679 8.482 1.00 91.56 179 ALA A C 1
ATOM 1439 O O . ALA A 1 179 ? -7.979 -9.820 9.550 1.00 91.56 179 ALA A O 1
ATOM 1440 N N . VAL A 1 180 ? -9.012 -8.489 8.066 1.00 92.88 180 VAL A N 1
ATOM 1441 C CA . VAL A 1 180 ? -8.827 -7.241 8.829 1.00 92.88 180 VAL A CA 1
ATOM 1442 C C . VAL A 1 180 ? -9.516 -7.307 10.188 1.00 92.88 180 VAL A C 1
ATOM 1444 O O . VAL A 1 180 ? -8.909 -6.987 11.207 1.00 92.88 180 VAL A O 1
ATOM 1447 N N . TYR A 1 181 ? -10.766 -7.772 10.235 1.00 94.62 181 TYR A N 1
ATOM 1448 C CA . TYR A 1 181 ? -11.497 -7.922 11.498 1.00 94.62 181 TYR A CA 1
ATOM 1449 C C . TYR A 1 181 ? -10.782 -8.878 12.455 1.00 94.62 181 TYR A C 1
ATOM 1451 O O . TYR A 1 181 ? -10.605 -8.566 13.635 1.00 94.62 181 TYR A O 1
ATOM 1459 N N . ARG A 1 182 ? -10.340 -10.033 11.946 1.00 95.44 182 ARG A N 1
ATOM 1460 C CA . ARG A 1 182 ? -9.580 -11.011 12.729 1.00 95.44 182 ARG A CA 1
ATOM 1461 C C . ARG A 1 182 ? -8.267 -10.409 13.227 1.00 95.44 182 ARG A C 1
ATOM 1463 O O . ARG A 1 182 ? -7.996 -10.471 14.424 1.00 95.44 182 ARG A O 1
ATOM 1470 N N . TYR A 1 183 ? -7.507 -9.772 12.342 1.00 95.06 183 TYR A N 1
ATOM 1471 C CA . TYR A 1 183 ? -6.224 -9.167 12.678 1.00 95.06 183 TYR A CA 1
ATOM 1472 C C . TYR A 1 183 ? -6.357 -8.073 13.733 1.00 95.06 183 TYR A C 1
ATOM 1474 O O . TYR A 1 183 ? -5.622 -8.083 14.714 1.00 95.06 183 TYR A O 1
ATOM 1482 N N . LEU A 1 184 ? -7.311 -7.149 13.595 1.00 95.94 184 LEU A N 1
ATOM 1483 C CA . LEU A 1 184 ? -7.501 -6.078 14.577 1.00 95.94 184 LEU A CA 1
ATOM 1484 C C . LEU A 1 184 ? -7.966 -6.619 15.934 1.00 95.94 184 LEU A C 1
ATOM 1486 O O . LEU A 1 184 ? -7.545 -6.101 16.970 1.00 95.94 184 LEU A O 1
ATOM 1490 N N . ALA A 1 185 ? -8.768 -7.690 15.956 1.00 95.94 185 ALA A N 1
ATOM 1491 C CA . ALA A 1 185 ? -9.129 -8.369 17.198 1.00 95.94 185 ALA A CA 1
ATOM 1492 C C . ALA A 1 185 ? -7.916 -9.037 17.869 1.00 95.94 185 ALA A C 1
ATOM 1494 O O . ALA A 1 185 ? -7.731 -8.915 19.082 1.00 95.94 185 ALA A O 1
ATOM 1495 N N . GLU A 1 186 ? -7.083 -9.734 17.097 1.00 95.12 186 GLU A N 1
ATOM 1496 C CA . GLU A 1 186 ? -5.850 -10.369 17.575 1.00 95.12 186 GLU A CA 1
ATOM 1497 C C . GLU A 1 186 ? -4.832 -9.329 18.051 1.00 95.12 186 GLU A C 1
ATOM 1499 O O . GLU A 1 186 ? -4.288 -9.453 19.147 1.00 95.12 186 GLU A O 1
ATOM 1504 N N . TYR A 1 187 ? -4.632 -8.260 17.280 1.00 93.50 187 TYR A N 1
ATOM 1505 C CA . TYR A 1 187 ? -3.748 -7.152 17.620 1.00 93.50 187 TYR A CA 1
ATOM 1506 C C . TYR A 1 187 ? -4.212 -6.435 18.891 1.00 93.50 187 TYR A C 1
ATOM 1508 O O . TYR A 1 187 ? -3.396 -6.188 19.776 1.00 93.50 187 TYR A O 1
ATOM 1516 N N . SER A 1 188 ? -5.520 -6.183 19.038 1.00 93.75 188 SER A N 1
ATOM 1517 C CA . SER A 1 188 ? -6.117 -5.641 20.266 1.00 93.75 188 SER A CA 1
ATOM 1518 C C . SER A 1 188 ? -5.749 -6.489 21.488 1.00 93.75 188 SER A C 1
ATOM 1520 O O . SER A 1 188 ? -5.243 -5.966 22.481 1.00 93.75 188 SER A O 1
ATOM 1522 N N . LYS A 1 189 ? -5.927 -7.813 21.408 1.00 93.69 189 LYS A N 1
ATOM 1523 C CA . LYS A 1 189 ? -5.533 -8.729 22.491 1.00 93.69 189 LYS A CA 1
ATOM 1524 C C . LYS A 1 189 ? -4.024 -8.692 22.742 1.00 93.69 189 LYS A C 1
ATOM 1526 O O . LYS A 1 189 ? -3.601 -8.649 23.893 1.00 93.69 189 LYS A O 1
ATOM 1531 N N . LYS A 1 190 ? -3.214 -8.662 21.677 1.00 91.50 190 LYS A N 1
ATOM 1532 C CA . LYS A 1 190 ? -1.744 -8.636 21.753 1.00 91.50 190 LYS A CA 1
ATOM 1533 C C . LYS A 1 190 ? -1.213 -7.403 22.487 1.00 91.50 190 LYS A C 1
ATOM 1535 O O . LYS A 1 190 ? -0.206 -7.510 23.177 1.00 91.50 190 LYS A O 1
ATOM 1540 N N . ILE A 1 191 ? -1.890 -6.260 22.378 1.00 89.75 191 ILE A N 1
ATOM 1541 C CA . ILE A 1 191 ? -1.530 -5.033 23.109 1.00 89.75 191 ILE A CA 1
ATOM 1542 C C . ILE A 1 191 ? -2.121 -4.965 24.530 1.00 89.75 191 ILE A C 1
ATOM 1544 O O . ILE A 1 191 ? -2.039 -3.919 25.169 1.00 89.75 191 ILE A O 1
ATOM 1548 N N . GLY A 1 192 ? -2.711 -6.057 25.031 1.00 90.81 192 GLY A N 1
ATOM 1549 C CA . GLY A 1 192 ? -3.200 -6.179 26.408 1.00 90.81 192 GLY A CA 1
ATOM 1550 C C . GLY A 1 192 ? -4.664 -5.784 26.621 1.00 90.81 192 GLY A C 1
ATOM 1551 O O . GLY A 1 192 ? -5.119 -5.732 27.764 1.00 90.81 192 GLY A O 1
ATOM 1552 N N . ASN A 1 193 ? -5.434 -5.516 25.561 1.00 92.94 193 ASN A N 1
ATOM 1553 C CA . ASN A 1 193 ? -6.852 -5.203 25.718 1.00 92.94 193 ASN A CA 1
ATOM 1554 C C . ASN A 1 193 ? -7.660 -6.445 26.110 1.00 92.94 193 ASN A C 1
ATOM 1556 O O . ASN A 1 193 ? -7.515 -7.525 25.534 1.00 92.94 193 ASN A O 1
ATOM 1560 N N . ASN A 1 194 ? -8.603 -6.261 27.033 1.00 94.69 194 ASN A N 1
ATOM 1561 C CA . ASN A 1 194 ? -9.550 -7.306 27.407 1.00 94.69 194 ASN A CA 1
ATOM 1562 C C . ASN A 1 194 ? -10.601 -7.567 26.305 1.00 94.69 194 ASN A C 1
ATOM 1564 O O . ASN A 1 194 ? -10.670 -6.887 25.272 1.00 94.69 194 ASN A O 1
ATOM 1568 N N . LEU A 1 195 ? -11.454 -8.569 26.538 1.00 95.31 195 LEU A N 1
ATOM 1569 C CA . LEU A 1 195 ? -12.502 -8.962 25.596 1.00 95.31 195 LEU A CA 1
ATOM 1570 C C . LEU A 1 195 ? -13.500 -7.830 25.309 1.00 95.31 195 LEU A C 1
ATOM 1572 O O . LEU A 1 195 ? -13.913 -7.672 24.163 1.00 95.31 195 LEU A O 1
ATOM 1576 N N . ALA A 1 196 ? -13.875 -7.038 26.317 1.00 95.69 196 ALA A N 1
ATOM 1577 C CA . ALA A 1 196 ? -14.823 -5.937 26.151 1.00 95.69 196 ALA A CA 1
ATOM 1578 C C . ALA A 1 196 ? -14.249 -4.838 25.244 1.00 95.69 196 ALA A C 1
ATOM 1580 O O . ALA A 1 196 ? -14.888 -4.444 24.272 1.00 95.69 196 ALA A O 1
ATOM 1581 N N . THR A 1 197 ? -13.006 -4.414 25.484 1.00 94.62 197 THR A N 1
ATOM 1582 C CA . THR A 1 197 ? -12.316 -3.443 24.624 1.00 94.62 197 THR A CA 1
ATOM 1583 C C . THR A 1 197 ? -12.123 -3.992 23.212 1.00 94.62 197 THR A C 1
ATOM 1585 O O . THR A 1 197 ? -12.333 -3.275 22.242 1.00 94.62 197 THR A O 1
ATOM 1588 N N . THR A 1 198 ? -11.805 -5.278 23.067 1.00 96.06 198 THR A N 1
ATOM 1589 C CA . THR A 1 198 ? -11.677 -5.906 21.743 1.00 96.06 198 THR A CA 1
ATOM 1590 C C . THR A 1 198 ? -13.011 -5.931 20.987 1.00 96.06 198 THR A C 1
ATOM 1592 O O . THR A 1 198 ? -13.041 -5.637 19.797 1.00 96.06 198 THR A O 1
ATOM 1595 N N . LYS A 1 199 ? -14.137 -6.206 21.662 1.00 96.12 199 LYS A N 1
ATOM 1596 C CA . LYS A 1 199 ? -15.477 -6.083 21.058 1.00 96.12 199 LYS A CA 1
ATOM 1597 C C . LYS A 1 199 ? -15.779 -4.643 20.640 1.00 96.12 199 LYS A C 1
ATOM 1599 O O . LYS A 1 199 ? -16.329 -4.436 19.561 1.00 96.12 199 LYS A O 1
ATOM 1604 N N . ASN A 1 200 ? -15.366 -3.665 21.447 1.00 96.81 200 ASN A N 1
ATOM 1605 C CA . ASN A 1 200 ? -15.524 -2.251 21.117 1.00 96.81 200 ASN A CA 1
ATOM 1606 C C . ASN A 1 200 ? -14.771 -1.868 19.840 1.00 96.81 200 ASN A C 1
ATOM 1608 O O . ASN A 1 200 ? -15.352 -1.182 19.010 1.00 96.81 200 ASN A O 1
ATOM 1612 N N . VAL A 1 201 ? -13.542 -2.359 19.640 1.00 96.25 201 VAL A N 1
ATOM 1613 C CA . VAL A 1 201 ? -12.769 -2.140 18.400 1.00 96.25 201 VAL A CA 1
ATOM 1614 C C . VAL A 1 201 ? -13.548 -2.626 17.182 1.00 96.25 201 VAL A C 1
ATOM 1616 O O . VAL A 1 201 ? -13.667 -1.909 16.194 1.00 96.25 201 VAL A O 1
ATOM 1619 N N . ILE A 1 202 ? -14.099 -3.838 17.257 1.00 96.06 202 ILE A N 1
ATOM 1620 C CA . ILE A 1 202 ? -14.807 -4.464 16.137 1.00 96.06 202 ILE A CA 1
ATOM 1621 C C . ILE A 1 202 ? -16.140 -3.765 15.838 1.00 96.06 202 ILE A C 1
ATOM 1623 O O . ILE A 1 202 ? -16.457 -3.521 14.676 1.00 96.06 202 ILE A O 1
ATOM 1627 N N . SER A 1 203 ? -16.894 -3.389 16.871 1.00 94.81 203 SER A N 1
ATOM 1628 C CA . SER A 1 203 ? -18.133 -2.613 16.725 1.00 94.81 203 SER A CA 1
ATOM 1629 C C . SER A 1 203 ? -17.866 -1.207 16.166 1.00 94.81 203 SER A C 1
ATOM 1631 O O . SER A 1 203 ? -18.540 -0.742 15.245 1.00 94.81 203 SER A O 1
ATOM 1633 N N . ALA A 1 204 ? -16.823 -0.540 16.662 1.00 96.12 204 ALA A N 1
ATOM 1634 C CA . ALA A 1 204 ? -16.366 0.746 16.151 1.00 96.12 204 ALA A CA 1
ATOM 1635 C C . ALA A 1 204 ? -15.939 0.663 14.678 1.00 96.12 204 ALA A C 1
ATOM 1637 O O . ALA A 1 204 ? -16.273 1.552 13.896 1.00 96.12 204 ALA A O 1
ATOM 1638 N N . LEU A 1 205 ? -15.255 -0.415 14.279 1.00 94.94 205 LEU A N 1
ATOM 1639 C CA . LEU A 1 205 ? -14.842 -0.633 12.893 1.00 94.94 205 LEU A CA 1
ATOM 1640 C C . LEU A 1 205 ? -16.050 -0.693 11.952 1.00 94.94 205 LEU A C 1
ATOM 1642 O O . LEU A 1 205 ? -16.038 -0.034 10.919 1.00 94.94 205 LEU A O 1
ATOM 1646 N N . GLN A 1 206 ? -17.128 -1.382 12.334 1.00 92.19 206 GLN A N 1
ATOM 1647 C CA . GLN A 1 206 ? -18.363 -1.419 11.537 1.00 92.19 206 GLN A CA 1
ATOM 1648 C C . GLN A 1 206 ? -18.949 -0.019 11.319 1.00 92.19 206 GLN A C 1
ATOM 1650 O O . GLN A 1 206 ? -19.330 0.330 10.202 1.00 92.19 206 GLN A O 1
ATOM 1655 N N . ARG A 1 207 ? -18.981 0.815 12.368 1.00 93.00 207 ARG A N 1
ATOM 1656 C CA . ARG A 1 207 ? -19.451 2.211 12.269 1.00 93.00 207 ARG A CA 1
ATOM 1657 C C . ARG A 1 207 ? -18.533 3.058 11.392 1.00 93.00 207 ARG A C 1
ATOM 1659 O O . ARG A 1 207 ? -19.020 3.886 10.623 1.00 93.00 207 ARG A O 1
ATOM 1666 N N . TYR A 1 208 ? -17.226 2.842 11.495 1.00 94.19 208 TYR A N 1
ATOM 1667 C CA . TYR A 1 208 ? -16.222 3.506 10.673 1.00 94.19 208 TYR A CA 1
ATOM 1668 C C . TYR A 1 208 ? -16.409 3.209 9.177 1.00 94.19 208 TYR A C 1
ATOM 1670 O O . TYR A 1 208 ? -16.399 4.143 8.368 1.00 94.19 208 TYR A O 1
ATOM 1678 N N . GLU A 1 209 ? -16.654 1.943 8.819 1.00 91.12 209 GLU A N 1
ATOM 1679 C CA . GLU A 1 209 ? -16.868 1.493 7.434 1.00 91.12 209 GLU A CA 1
ATOM 1680 C C . GLU A 1 209 ? -18.041 2.213 6.762 1.00 91.12 209 GLU A C 1
ATOM 1682 O O . GLU A 1 209 ? -17.921 2.685 5.630 1.00 91.12 209 GLU A O 1
ATOM 1687 N N . ILE A 1 210 ? -19.156 2.351 7.485 1.00 89.50 210 ILE A N 1
ATOM 1688 C CA . ILE A 1 210 ? -20.379 2.997 6.985 1.00 89.50 210 ILE A CA 1
ATOM 1689 C C . ILE A 1 210 ? -20.383 4.519 7.175 1.00 89.50 210 ILE A C 1
ATOM 1691 O O . ILE A 1 210 ? -21.399 5.169 6.945 1.00 89.50 210 ILE A O 1
ATOM 1695 N N . LYS A 1 211 ? -19.263 5.103 7.619 1.00 91.69 211 LYS A N 1
ATOM 1696 C CA . LYS A 1 211 ? -19.135 6.532 7.943 1.00 91.69 211 LYS A CA 1
ATOM 1697 C C . LYS A 1 211 ? -20.157 7.037 8.971 1.00 91.69 211 LYS A C 1
ATOM 1699 O O . LYS A 1 211 ? -20.485 8.219 8.985 1.00 91.69 211 LYS A O 1
ATOM 1704 N N . SER A 1 212 ? -20.629 6.167 9.859 1.00 91.88 212 SER A N 1
ATOM 1705 C CA . SER A 1 212 ? -21.503 6.570 10.959 1.00 91.88 212 SER A CA 1
ATOM 1706 C C . SER A 1 212 ? -20.722 7.427 11.950 1.00 91.88 212 SER A C 1
ATOM 1708 O O . SER A 1 212 ? -19.560 7.139 12.245 1.00 91.88 212 SER A O 1
ATOM 1710 N N . GLY A 1 213 ? -21.377 8.434 12.539 1.00 89.94 213 GLY A N 1
ATOM 1711 C CA . GLY A 1 213 ? -20.808 9.200 13.652 1.00 89.94 213 GLY A CA 1
ATOM 1712 C C . GLY A 1 213 ? -20.278 8.256 14.745 1.00 89.94 213 GLY A C 1
ATOM 1713 O O . GLY A 1 213 ? -20.922 7.226 14.978 1.00 89.94 213 GLY A O 1
ATOM 1714 N N . PRO A 1 214 ? -19.116 8.536 15.367 1.00 93.19 214 PRO A N 1
ATOM 1715 C CA . PRO A 1 214 ? -18.289 9.746 15.223 1.00 93.19 214 PRO A CA 1
ATOM 1716 C C . PRO A 1 214 ? -17.333 9.738 14.016 1.00 93.19 214 PRO A C 1
ATOM 1718 O O . PRO A 1 214 ? -16.629 10.710 13.777 1.00 93.19 214 PRO A O 1
ATOM 1721 N N . TYR A 1 215 ? -17.321 8.675 13.214 1.00 93.75 215 TYR A N 1
ATOM 1722 C CA . TYR A 1 215 ? -16.402 8.519 12.087 1.00 93.75 215 TYR A CA 1
ATOM 1723 C C . TYR A 1 215 ? -16.820 9.287 10.832 1.00 93.75 215 TYR A C 1
ATOM 1725 O O . TYR A 1 215 ? -16.160 9.170 9.809 1.00 93.75 215 TYR A O 1
ATOM 1733 N N . ALA A 1 216 ? -17.899 10.067 10.850 1.00 92.38 216 ALA A N 1
ATOM 1734 C CA . ALA A 1 216 ? -18.419 10.757 9.666 1.00 92.38 216 ALA A CA 1
ATOM 1735 C C . ALA A 1 216 ? -17.495 11.865 9.114 1.00 92.38 216 ALA A C 1
ATOM 1737 O O . ALA A 1 216 ? -17.691 12.288 7.979 1.00 92.38 216 ALA A O 1
ATOM 1738 N N . LEU A 1 217 ? -16.463 12.282 9.861 1.00 91.44 217 LEU A N 1
ATOM 1739 C CA . LEU A 1 217 ? -15.549 13.371 9.495 1.00 91.44 217 LEU A CA 1
ATOM 1740 C C . LEU A 1 217 ? -14.914 13.192 8.103 1.00 91.44 217 LEU A C 1
ATOM 1742 O O . LEU A 1 217 ? -14.474 12.098 7.729 1.00 91.44 217 LEU A O 1
ATOM 1746 N N . HIS A 1 218 ? -14.833 14.278 7.337 1.00 90.25 218 HIS A N 1
ATOM 1747 C CA . HIS A 1 218 ? -14.129 14.286 6.056 1.00 90.25 218 HIS A CA 1
ATOM 1748 C C . HIS A 1 218 ? -12.613 14.209 6.268 1.00 90.25 218 HIS A C 1
ATOM 1750 O O . HIS A 1 218 ? -12.105 14.671 7.282 1.00 90.25 218 HIS A O 1
ATOM 1756 N N . PHE A 1 219 ? -11.917 13.573 5.328 1.00 91.12 219 PHE A N 1
ATOM 1757 C CA . PHE A 1 219 ? -10.457 13.511 5.286 1.00 91.12 219 PHE A CA 1
ATOM 1758 C C . PHE A 1 219 ? -10.001 14.243 4.026 1.00 91.12 219 PHE A C 1
ATOM 1760 O O . PHE A 1 219 ? -10.419 13.882 2.921 1.00 91.12 219 PHE A O 1
ATOM 1767 N N . THR A 1 220 ? -9.204 15.285 4.204 1.00 88.44 220 THR A N 1
ATOM 1768 C CA . THR A 1 220 ? -8.705 16.186 3.162 1.00 88.44 220 THR A CA 1
ATOM 1769 C C . THR A 1 220 ? -7.259 15.847 2.790 1.00 88.44 220 THR A C 1
ATOM 1771 O O . THR A 1 220 ? -6.665 14.927 3.347 1.00 88.44 220 THR A O 1
ATOM 1774 N N . GLN A 1 221 ? -6.694 16.531 1.790 1.00 80.75 221 GLN A N 1
ATOM 1775 C CA . GLN A 1 221 ? -5.302 16.295 1.377 1.00 80.75 221 GLN A CA 1
ATOM 1776 C C . GLN A 1 221 ? -4.280 16.833 2.387 1.00 80.75 221 GLN A C 1
ATOM 1778 O O . GLN A 1 221 ? -3.171 16.308 2.441 1.00 80.75 221 GLN A O 1
ATOM 1783 N N . ASP A 1 222 ? -4.669 17.824 3.189 1.00 85.56 222 ASP A N 1
ATOM 1784 C CA . ASP A 1 222 ? -3.813 18.450 4.200 1.00 85.56 222 ASP A CA 1
ATOM 1785 C C . ASP A 1 222 ? -3.845 17.697 5.543 1.00 85.56 222 ASP A C 1
ATOM 1787 O O . ASP A 1 222 ? -3.021 17.941 6.427 1.00 85.56 222 ASP A O 1
ATOM 1791 N N . ASP A 1 223 ? -4.775 16.749 5.698 1.00 87.88 223 ASP A N 1
ATOM 1792 C CA . ASP A 1 223 ? -4.903 15.953 6.912 1.00 87.88 223 ASP A CA 1
ATOM 1793 C C . ASP A 1 223 ? -3.816 14.882 7.002 1.00 87.88 223 ASP A C 1
ATOM 1795 O O . ASP A 1 223 ? -3.603 14.066 6.101 1.00 87.88 223 ASP A O 1
ATOM 1799 N N . THR A 1 224 ? -3.188 14.797 8.172 1.00 90.19 224 THR A N 1
ATOM 1800 C CA . THR A 1 224 ? -2.393 13.622 8.537 1.00 90.19 224 THR A CA 1
ATOM 1801 C C . THR A 1 224 ? -3.286 12.559 9.173 1.00 90.19 224 THR A C 1
ATOM 1803 O O . THR A 1 224 ? -4.287 12.861 9.828 1.00 90.19 224 THR A O 1
ATOM 1806 N N . LEU A 1 225 ? -2.915 11.282 9.031 1.00 91.94 225 LEU A N 1
ATOM 1807 C CA . LEU A 1 225 ? -3.659 10.181 9.655 1.00 91.94 225 LEU A CA 1
ATOM 1808 C C . LEU A 1 225 ? -3.711 10.309 11.179 1.00 91.94 225 LEU A C 1
ATOM 1810 O O . LEU A 1 225 ? -4.740 10.026 11.786 1.00 91.94 225 LEU A O 1
ATOM 1814 N N . THR A 1 226 ? -2.621 10.762 11.795 1.00 91.62 226 THR A N 1
ATOM 1815 C CA . THR A 1 226 ? -2.544 10.988 13.241 1.00 91.62 226 THR A CA 1
ATOM 1816 C C . THR A 1 226 ? -3.475 12.107 13.694 1.00 91.62 226 THR A C 1
ATOM 1818 O O . THR A 1 226 ? -4.157 11.947 14.704 1.00 91.62 226 THR A O 1
ATOM 1821 N N . TYR A 1 227 ? -3.547 13.206 12.939 1.00 93.06 227 TYR A N 1
ATOM 1822 C CA . TYR A 1 227 ? -4.475 14.300 13.210 1.00 93.06 227 TYR A CA 1
ATOM 1823 C C . TYR A 1 227 ? -5.933 13.849 13.081 1.00 93.06 227 TYR A C 1
ATOM 1825 O O . TYR A 1 227 ? -6.707 13.988 14.023 1.00 93.06 227 TYR A O 1
ATOM 1833 N N . TRP A 1 228 ? -6.303 13.209 11.971 1.00 95.38 228 TRP A N 1
ATOM 1834 C CA . TRP A 1 228 ? -7.689 12.786 11.765 1.00 95.38 228 TRP A CA 1
ATOM 1835 C C . TRP A 1 228 ? -8.159 11.784 12.828 1.00 95.38 228 TRP A C 1
ATOM 1837 O O . TRP A 1 228 ? -9.247 11.924 13.385 1.00 95.38 228 TRP A O 1
ATOM 1847 N N . TRP A 1 229 ? -7.331 10.785 13.160 1.00 96.00 229 TRP A N 1
ATOM 1848 C CA . TRP A 1 229 ? -7.683 9.787 14.174 1.00 96.00 229 TRP A CA 1
ATOM 1849 C C . TRP A 1 229 ? -7.748 10.359 15.596 1.00 96.00 229 TRP A C 1
ATOM 1851 O O . TRP A 1 229 ? -8.494 9.813 16.410 1.00 96.00 229 TRP A O 1
ATOM 1861 N N . SER A 1 230 ? -7.025 11.444 15.900 1.00 93.88 230 SER A N 1
ATOM 1862 C CA . SER A 1 230 ? -7.096 12.108 17.210 1.00 93.88 230 SER A CA 1
ATOM 1863 C C . SER A 1 230 ? -8.344 12.981 17.380 1.00 93.88 230 SER A C 1
ATOM 1865 O O . SER A 1 230 ? -8.803 13.162 18.505 1.00 93.88 230 SER A O 1
ATOM 1867 N N . MET A 1 231 ? -8.945 13.454 16.281 1.00 93.94 231 MET A N 1
ATOM 1868 C CA . MET A 1 231 ? -10.219 14.187 16.305 1.00 93.94 231 MET A CA 1
ATOM 1869 C C . MET A 1 231 ? -11.433 13.294 16.594 1.00 93.94 231 MET A C 1
ATOM 1871 O O . MET A 1 231 ? -12.501 13.791 16.957 1.00 93.94 231 MET A O 1
ATOM 1875 N N . ILE A 1 232 ? -11.305 11.978 16.413 1.00 95.50 232 ILE A N 1
ATOM 1876 C CA . ILE A 1 232 ? -12.405 11.047 16.654 1.00 95.50 232 ILE A CA 1
ATOM 1877 C C . ILE A 1 232 ? -12.681 10.935 18.150 1.00 95.50 232 ILE A C 1
ATOM 1879 O O . ILE A 1 232 ? -11.850 10.445 18.912 1.00 95.50 232 ILE A O 1
ATOM 1883 N N . ASN A 1 233 ? -13.907 11.290 18.533 1.00 93.38 233 ASN A N 1
ATOM 1884 C CA . ASN A 1 233 ? -14.406 11.149 19.892 1.00 93.38 233 ASN A CA 1
ATOM 1885 C C . ASN A 1 233 ? -15.557 10.128 19.966 1.00 93.38 233 ASN A C 1
ATOM 1887 O O . ASN A 1 233 ? -16.738 10.471 19.898 1.00 93.38 233 ASN A O 1
ATOM 1891 N N . ASP A 1 234 ? -15.204 8.849 20.072 1.00 93.06 234 ASP A N 1
ATOM 1892 C CA . ASP A 1 234 ? -16.109 7.725 20.311 1.00 93.06 234 ASP A CA 1
ATOM 1893 C C . ASP A 1 234 ? -16.196 7.371 21.799 1.00 93.06 234 ASP A C 1
ATOM 1895 O O . ASP A 1 234 ? -15.561 6.429 22.287 1.00 93.06 234 ASP A O 1
ATOM 1899 N N . ASN A 1 235 ? -17.046 8.102 22.520 1.00 90.06 235 ASN A N 1
ATOM 1900 C CA . ASN A 1 235 ? -17.366 7.798 23.915 1.00 90.06 235 ASN A CA 1
ATOM 1901 C C . ASN A 1 235 ? -18.000 6.404 24.081 1.00 90.06 235 ASN A C 1
ATOM 1903 O O . ASN A 1 235 ? -17.745 5.733 25.081 1.00 90.06 235 ASN A O 1
ATOM 1907 N N . THR A 1 236 ? -18.785 5.937 23.100 1.00 88.56 236 THR A N 1
ATOM 1908 C CA . THR A 1 236 ? -19.467 4.632 23.149 1.00 88.56 236 THR A CA 1
ATOM 1909 C C . THR A 1 236 ? -18.462 3.482 23.178 1.00 88.56 236 THR A C 1
ATOM 1911 O O . THR A 1 236 ? -18.598 2.552 23.971 1.00 88.56 236 THR A O 1
ATOM 1914 N N . HIS A 1 237 ? -17.418 3.560 22.355 1.00 92.12 237 HIS A N 1
ATOM 1915 C CA . HIS A 1 237 ? -16.385 2.528 22.244 1.00 92.12 237 HIS A CA 1
ATOM 1916 C C . HIS A 1 237 ? -15.064 2.919 22.911 1.00 92.12 237 HIS A C 1
ATOM 1918 O O . HIS A 1 237 ? -14.047 2.258 22.680 1.00 92.12 237 HIS A O 1
ATOM 1924 N N . LYS A 1 238 ? -15.069 3.964 23.751 1.00 91.88 238 LYS A N 1
ATOM 1925 C CA . LYS A 1 238 ? -13.908 4.478 24.500 1.00 91.88 238 LYS A CA 1
ATOM 1926 C C . LYS A 1 238 ? -12.685 4.745 23.611 1.00 91.88 238 LYS A C 1
ATOM 1928 O O . LYS A 1 238 ? -11.568 4.383 23.975 1.00 91.88 238 LYS A O 1
ATOM 1933 N N . ASN A 1 239 ? -12.900 5.293 22.413 1.00 92.50 239 ASN A N 1
ATOM 1934 C CA . ASN A 1 239 ? -11.858 5.563 21.408 1.00 92.50 239 ASN A CA 1
ATOM 1935 C C . ASN A 1 239 ? -10.991 4.344 21.037 1.00 92.50 239 ASN A C 1
ATOM 1937 O O . ASN A 1 239 ? -9.879 4.491 20.534 1.00 92.50 239 ASN A O 1
ATOM 1941 N N . SER A 1 240 ? -11.482 3.124 21.276 1.00 94.06 240 SER A N 1
ATOM 1942 C CA . SER A 1 240 ? -10.689 1.895 21.141 1.00 94.06 240 SER A CA 1
ATOM 1943 C C . SER A 1 240 ? -10.140 1.679 19.728 1.00 94.06 240 SER A C 1
ATOM 1945 O O . SER A 1 240 ? -8.967 1.332 19.585 1.00 94.06 240 SER A O 1
ATOM 1947 N N . LEU A 1 2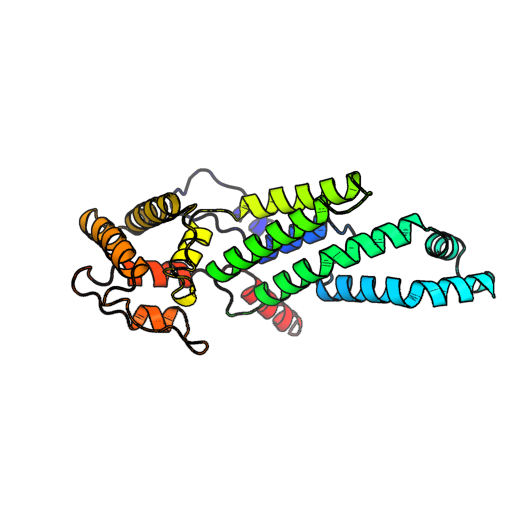41 ? -10.942 1.948 18.691 1.00 96.50 241 LEU A N 1
ATOM 1948 C CA . LEU A 1 241 ? -10.480 1.891 17.304 1.00 96.50 241 LEU A CA 1
ATOM 1949 C C . LEU A 1 241 ? -9.424 2.962 17.015 1.00 96.50 241 LEU A C 1
ATOM 1951 O O . LEU A 1 241 ? -8.369 2.623 16.492 1.00 96.50 241 LEU A O 1
ATOM 1955 N N . SER A 1 242 ? -9.658 4.218 17.414 1.00 95.88 242 SER A N 1
ATOM 1956 C CA . SER A 1 242 ? -8.697 5.313 17.217 1.00 95.88 242 SER A CA 1
ATOM 1957 C C . SER A 1 242 ? -7.347 5.006 17.859 1.00 95.88 242 SER A C 1
ATOM 1959 O O . SER A 1 242 ? -6.307 5.183 17.231 1.00 95.88 242 SER A O 1
ATOM 1961 N N . ASN A 1 243 ? -7.352 4.449 19.071 1.00 94.38 243 ASN A N 1
ATOM 1962 C CA . ASN A 1 243 ? -6.136 4.049 19.775 1.00 94.38 243 ASN A CA 1
ATOM 1963 C C . ASN A 1 243 ? -5.350 2.961 19.027 1.00 94.38 243 ASN A C 1
ATOM 1965 O O . ASN A 1 243 ? -4.120 2.992 19.016 1.00 94.38 243 ASN A O 1
ATOM 1969 N N . ILE A 1 244 ? -6.034 2.000 18.398 1.00 94.94 244 ILE A N 1
ATOM 1970 C CA . ILE A 1 244 ? -5.379 0.978 17.571 1.00 94.94 244 ILE A CA 1
ATOM 1971 C C . ILE A 1 244 ? -4.868 1.577 16.263 1.00 94.94 244 ILE A C 1
ATOM 1973 O O . ILE A 1 244 ? -3.723 1.319 15.896 1.00 94.94 244 ILE A O 1
ATOM 1977 N N . SER A 1 245 ? -5.667 2.407 15.592 1.00 95.31 245 SER A N 1
ATOM 1978 C CA . SER A 1 245 ? -5.276 3.075 14.351 1.00 95.31 245 SER A CA 1
ATOM 1979 C C . SER A 1 245 ? -4.022 3.919 14.539 1.00 95.31 245 SER A C 1
ATOM 1981 O O . SER A 1 245 ? -3.071 3.771 13.780 1.00 95.31 245 SER A O 1
ATOM 1983 N N . LEU A 1 246 ? -3.967 4.739 15.593 1.00 95.12 246 LEU A N 1
ATOM 1984 C CA . LEU A 1 246 ? -2.796 5.560 15.912 1.00 95.12 246 LEU A CA 1
ATOM 1985 C C . LEU A 1 246 ? -1.543 4.707 16.146 1.00 95.12 246 LEU A C 1
ATOM 1987 O O . LEU A 1 246 ? -0.467 5.055 15.666 1.00 95.12 246 LEU A O 1
ATOM 1991 N N . ARG A 1 247 ? -1.675 3.556 16.819 1.00 93.62 247 ARG A N 1
ATOM 1992 C CA . ARG A 1 247 ? -0.559 2.613 17.001 1.00 93.62 247 ARG A CA 1
ATOM 1993 C C . ARG A 1 247 ? -0.098 2.020 15.675 1.00 93.62 247 ARG A C 1
ATOM 1995 O O . ARG A 1 247 ? 1.101 1.997 15.423 1.00 93.62 247 ARG A O 1
ATOM 2002 N N . ILE A 1 248 ? -1.017 1.588 14.816 1.00 92.44 248 ILE A N 1
ATOM 2003 C CA . ILE A 1 248 ? -0.674 1.044 13.495 1.00 92.44 248 ILE A CA 1
ATOM 2004 C C . ILE A 1 248 ? 0.010 2.111 12.628 1.00 92.44 248 ILE A C 1
ATOM 2006 O O . ILE A 1 248 ? 1.042 1.827 12.029 1.00 92.44 248 ILE A O 1
ATOM 2010 N N . PHE A 1 249 ? -0.500 3.345 12.603 1.00 91.31 249 PHE A N 1
ATOM 2011 C CA . PHE A 1 249 ? 0.080 4.433 11.807 1.00 91.31 249 PHE A CA 1
ATOM 2012 C C . PHE A 1 249 ? 1.374 5.017 12.384 1.00 91.31 249 PHE A C 1
ATOM 2014 O O . PHE A 1 249 ? 2.108 5.673 11.654 1.00 91.31 249 PHE A O 1
ATOM 2021 N N . SER A 1 250 ? 1.700 4.736 13.649 1.00 88.94 250 SER A N 1
ATOM 2022 C CA . SER A 1 250 ? 3.025 5.035 14.212 1.00 88.94 250 SER A CA 1
ATOM 2023 C C . SER A 1 250 ? 4.130 4.077 13.746 1.00 88.94 250 SER A C 1
ATOM 2025 O O . SER A 1 250 ? 5.306 4.327 14.005 1.00 88.94 250 SER A O 1
ATOM 2027 N N . ILE A 1 251 ? 3.781 2.977 13.066 1.00 85.88 251 ILE A N 1
ATOM 2028 C CA . ILE A 1 251 ? 4.762 2.030 12.532 1.00 85.88 251 ILE A CA 1
ATOM 2029 C C . ILE A 1 251 ? 5.381 2.615 11.263 1.00 85.88 251 ILE A C 1
ATOM 2031 O O . ILE A 1 251 ? 4.729 2.704 10.221 1.00 85.88 251 ILE A O 1
ATOM 2035 N N . THR A 1 252 ? 6.668 2.946 11.332 1.00 79.25 252 THR A N 1
ATOM 2036 C CA . THR A 1 252 ? 7.436 3.391 10.168 1.00 79.25 252 THR A CA 1
ATOM 2037 C C . THR A 1 252 ? 7.756 2.192 9.261 1.00 79.25 252 THR A C 1
ATOM 2039 O O . THR A 1 252 ? 8.456 1.276 9.700 1.00 79.25 252 THR A O 1
ATOM 2042 N N . PRO A 1 253 ? 7.317 2.171 7.986 1.00 72.75 253 PRO A N 1
ATOM 2043 C CA . PRO A 1 253 ? 7.502 1.012 7.096 1.00 72.75 253 PRO A CA 1
ATOM 2044 C C . PRO A 1 253 ? 8.949 0.778 6.631 1.00 72.75 253 PRO A C 1
ATOM 2046 O O . PRO A 1 253 ? 9.246 -0.212 5.955 1.00 72.75 253 PRO A O 1
ATOM 2049 N N . HIS A 1 254 ? 9.848 1.720 6.917 1.00 66.88 254 HIS A N 1
ATOM 2050 C CA . HIS A 1 254 ? 11.182 1.776 6.341 1.00 66.88 254 HIS A CA 1
ATOM 2051 C C . HIS A 1 254 ? 12.238 2.177 7.385 1.00 66.88 254 HIS A C 1
ATOM 2053 O O . HIS A 1 254 ? 12.004 3.032 8.234 1.00 66.88 254 HIS A O 1
ATOM 2059 N N . SER A 1 255 ? 13.426 1.576 7.294 1.00 54.47 255 SER A N 1
ATOM 2060 C CA . SER A 1 255 ? 14.604 1.875 8.128 1.00 54.47 255 SER A CA 1
ATOM 2061 C C . SER A 1 255 ? 15.490 3.000 7.568 1.00 54.47 255 SER A C 1
ATOM 2063 O O . SER A 1 255 ? 16.558 3.267 8.112 1.00 54.47 255 SER A O 1
ATOM 2065 N N . VAL A 1 256 ? 15.079 3.663 6.478 1.00 47.56 256 VAL A N 1
ATOM 2066 C CA . VAL A 1 256 ? 15.955 4.571 5.702 1.00 47.56 256 VAL A CA 1
ATOM 2067 C C . VAL A 1 256 ? 16.179 5.920 6.396 1.00 47.56 256 VAL A C 1
ATOM 2069 O O . VAL A 1 256 ? 17.156 6.602 6.099 1.00 47.56 256 VAL A O 1
ATOM 2072 N N . MET A 1 257 ? 15.313 6.329 7.333 1.00 41.84 257 MET A N 1
ATOM 2073 C CA . MET A 1 257 ? 15.513 7.568 8.102 1.00 41.84 257 MET A CA 1
ATOM 2074 C C . MET A 1 257 ? 16.853 7.559 8.867 1.00 41.84 257 MET A C 1
ATOM 2076 O O . MET A 1 257 ? 17.630 8.494 8.673 1.00 41.84 257 MET A O 1
ATOM 2080 N N . PRO A 1 258 ? 17.191 6.496 9.627 1.00 44.81 258 PRO A N 1
ATOM 2081 C CA . PRO A 1 258 ? 18.542 6.291 10.140 1.00 44.81 258 PRO A CA 1
ATOM 2082 C C . PRO A 1 258 ? 19.626 6.315 9.051 1.00 44.81 258 PRO A C 1
ATOM 2084 O O . PRO A 1 258 ? 20.609 7.027 9.197 1.00 44.81 258 PRO A O 1
ATOM 2087 N N . GLU A 1 259 ? 19.454 5.600 7.935 1.00 39.00 259 GLU A N 1
ATOM 2088 C CA . GLU A 1 259 ? 20.483 5.461 6.885 1.00 39.00 259 GLU A CA 1
ATOM 2089 C C . GLU A 1 259 ? 20.820 6.785 6.171 1.00 39.00 259 GLU A C 1
ATOM 2091 O O . GLU A 1 259 ? 21.984 7.027 5.847 1.00 39.00 259 GLU A O 1
ATOM 2096 N N . ARG A 1 260 ? 19.836 7.672 5.950 1.00 46.06 260 ARG A N 1
ATOM 2097 C CA . ARG A 1 260 ? 20.074 9.032 5.424 1.00 46.06 260 ARG A CA 1
ATOM 2098 C C . ARG A 1 260 ? 20.823 9.899 6.427 1.00 46.06 260 ARG A C 1
ATOM 2100 O O . ARG A 1 260 ? 21.722 10.624 6.022 1.00 46.06 260 ARG A O 1
ATOM 2107 N N . LEU A 1 261 ? 20.465 9.813 7.707 1.00 36.31 261 LEU A N 1
ATOM 2108 C CA . LEU A 1 261 ? 21.163 10.516 8.784 1.00 36.31 261 LEU A CA 1
ATOM 2109 C C . LEU A 1 261 ? 22.611 10.026 8.899 1.00 36.31 261 LEU A C 1
ATOM 2111 O O . LEU A 1 261 ? 23.517 10.846 8.935 1.00 36.31 261 LEU A O 1
ATOM 2115 N N . PHE A 1 262 ? 22.846 8.715 8.830 1.00 41.69 262 PHE A N 1
ATOM 2116 C CA . PHE A 1 262 ? 24.194 8.142 8.807 1.00 41.69 262 PHE A CA 1
ATOM 2117 C C . PHE A 1 262 ? 24.978 8.512 7.540 1.00 41.69 262 PHE A C 1
ATOM 2119 O O . PHE A 1 262 ? 26.152 8.827 7.643 1.00 41.69 262 PHE A O 1
ATOM 2126 N N . SER A 1 263 ? 24.333 8.596 6.371 1.00 44.25 263 SER A N 1
ATOM 2127 C CA . SER A 1 263 ? 24.993 9.060 5.134 1.00 44.25 263 SER A CA 1
ATOM 2128 C C . SER A 1 263 ? 25.395 10.542 5.181 1.00 44.25 263 SER A C 1
ATOM 2130 O O . SER A 1 263 ? 26.337 10.936 4.504 1.00 44.25 263 SER A O 1
ATOM 2132 N N . ILE A 1 264 ? 24.664 11.372 5.936 1.00 44.88 264 ILE A N 1
ATOM 2133 C CA . ILE A 1 264 ? 25.001 12.787 6.174 1.00 44.88 264 ILE A CA 1
ATOM 2134 C C . ILE A 1 264 ? 26.104 12.899 7.238 1.00 44.88 264 ILE A C 1
ATOM 2136 O O . ILE A 1 264 ? 26.982 13.749 7.128 1.00 44.88 264 ILE A O 1
ATOM 2140 N N . LEU A 1 265 ? 26.079 12.032 8.252 1.00 36.41 265 LEU A N 1
ATOM 2141 C CA . LEU A 1 265 ? 27.085 11.988 9.316 1.00 36.41 265 LEU A CA 1
ATOM 2142 C C . LEU A 1 265 ? 28.426 11.391 8.855 1.00 36.41 265 LEU A C 1
ATOM 2144 O O . LEU A 1 265 ? 29.454 11.761 9.410 1.00 36.41 265 LEU A O 1
ATOM 2148 N N . ASP A 1 266 ? 28.444 10.560 7.809 1.00 36.09 266 ASP A N 1
ATOM 2149 C CA . ASP A 1 266 ? 29.672 10.064 7.160 1.00 36.09 266 ASP A CA 1
ATOM 2150 C C . ASP A 1 266 ? 30.516 11.186 6.512 1.00 36.09 266 ASP A C 1
ATOM 2152 O O . ASP A 1 266 ? 31.659 10.948 6.135 1.00 36.09 266 ASP A O 1
ATOM 2156 N N . TRP A 1 267 ? 30.002 12.419 6.393 1.00 43.62 267 TRP A N 1
ATOM 2157 C CA . TRP A 1 267 ? 30.793 13.597 5.995 1.00 43.62 267 TRP A CA 1
ATOM 2158 C C . TRP A 1 267 ? 31.540 14.273 7.154 1.00 43.62 267 TRP A C 1
ATOM 2160 O O . TRP A 1 267 ? 32.315 15.198 6.917 1.00 43.62 267 TRP A O 1
ATOM 2170 N N . HIS A 1 268 ? 31.312 13.842 8.396 1.00 34.94 268 HIS A N 1
ATOM 2171 C CA . HIS A 1 268 ? 31.959 14.385 9.595 1.00 34.94 268 HIS A CA 1
ATOM 2172 C C . HIS A 1 268 ? 33.066 13.477 10.165 1.00 34.94 268 HIS A C 1
ATOM 2174 O O . HIS A 1 268 ? 33.488 13.687 11.305 1.00 34.94 268 HIS A O 1
ATOM 2180 N N . HIS A 1 269 ? 33.558 12.510 9.381 1.00 33.75 269 HIS A N 1
ATOM 2181 C CA . HIS A 1 269 ? 34.710 11.665 9.713 1.00 33.75 269 HIS A CA 1
ATOM 2182 C C . HIS A 1 269 ? 35.841 11.787 8.693 1.00 33.75 269 HIS A C 1
ATOM 2184 O O . HIS A 1 269 ? 35.550 11.798 7.477 1.00 33.75 269 HIS A O 1
#